Protein AF-A0A952R159-F1 (afdb_monomer_lite)

pLDDT: mean 72.78, std 19.25, range [29.34, 95.38]

Foldseek 3Di:
DPPDDPLAFDWDWDDDPPPDDPPDPDTDTDTDPVSVVSPPPPDDDDDDDDDDDDDDPPDPDPDPVVVVVVCVVVVVVDPDPVNVVVVVVVCCVVCVVVVVVVVVVVVVVVVVLLVVLVVVLVVCLVVLLVVVVVVVVVPDDLVNSLVVVLVVLCCSLVVVLVVVLVVQLVVVVVVCVVVVHDCNVVSCVVSVVVVVVSVVSSVVVSVVSSVSSDDDD

Sequence (217 aa):
MLLGASGGARATRVSIPTSLPNVIASNWYAVADEDLAALSLAGREYAPAKYWLYDWPEARGRGLFEREVFNVLTVAGEVDVAGRIIAGRYVRETFGLSMFAGVFVSVLFFIGAGSLIYFKLFTELEGDRRLFERLRRIGITPAETSRTVTAQMALIFLLPFALGGLHALVALQALGSMMMTNVVQYSLIVIGLFALVQFAFFLLTRWTYLRALTPAR

Radius of gyration: 33.33 Å; chains: 1; bounding box: 80×34×81 Å

Structure (mmCIF, N/CA/C/O backbone):
data_AF-A0A952R159-F1
#
_entry.id   AF-A0A952R159-F1
#
loop_
_atom_site.group_PDB
_atom_site.id
_atom_site.type_symbol
_atom_site.label_atom_id
_atom_site.label_alt_id
_atom_site.label_comp_id
_atom_site.label_asym_id
_atom_site.label_entity_id
_atom_site.label_seq_id
_atom_site.pdbx_PDB_ins_code
_atom_site.Cartn_x
_atom_site.Cartn_y
_atom_site.Cartn_z
_atom_site.occupancy
_atom_site.B_iso_or_equiv
_atom_site.auth_seq_id
_atom_site.auth_comp_id
_atom_site.auth_asym_id
_atom_site.auth_atom_id
_atom_site.pdbx_PDB_model_num
ATOM 1 N N . MET A 1 1 ? 48.581 -14.484 -31.948 1.00 29.34 1 MET A N 1
ATOM 2 C CA . MET A 1 1 ? 48.971 -15.423 -33.013 1.00 29.34 1 MET A CA 1
ATOM 3 C C . MET A 1 1 ? 48.025 -16.612 -32.913 1.00 29.34 1 MET A C 1
ATOM 5 O O . MET A 1 1 ? 48.235 -17.466 -32.066 1.00 29.34 1 MET A O 1
ATOM 9 N N . LEU A 1 2 ? 46.911 -16.595 -33.650 1.00 29.92 2 LEU A N 1
ATOM 10 C CA . LEU A 1 2 ? 46.005 -17.745 -33.738 1.00 29.92 2 LEU A CA 1
ATOM 11 C C . LEU A 1 2 ? 46.501 -18.610 -34.900 1.00 29.92 2 LEU A C 1
ATOM 13 O O . LEU A 1 2 ? 46.108 -18.420 -36.044 1.00 29.92 2 LEU A O 1
ATOM 17 N N . LEU A 1 3 ? 47.464 -19.484 -34.611 1.00 32.91 3 LEU A N 1
ATOM 18 C CA . LEU A 1 3 ? 47.933 -20.500 -35.549 1.00 32.91 3 LEU A CA 1
ATOM 19 C C . LEU A 1 3 ? 47.041 -21.729 -35.384 1.00 32.91 3 LEU A C 1
ATOM 21 O O . LEU A 1 3 ? 47.113 -22.400 -34.359 1.00 32.91 3 LEU A O 1
ATOM 25 N N . GLY A 1 4 ? 46.189 -22.004 -36.371 1.00 35.12 4 GLY A N 1
ATOM 26 C CA . GLY A 1 4 ? 45.323 -23.180 -36.309 1.00 35.12 4 GLY A CA 1
ATOM 27 C C . GLY A 1 4 ? 44.239 -23.279 -37.376 1.00 35.12 4 GLY A C 1
ATOM 28 O O . GLY A 1 4 ? 43.127 -23.661 -37.048 1.00 35.12 4 GLY A O 1
ATOM 29 N N . ALA A 1 5 ? 44.526 -22.927 -38.630 1.00 35.56 5 ALA A N 1
ATOM 30 C CA . ALA A 1 5 ? 43.780 -23.393 -39.802 1.00 35.56 5 ALA A CA 1
ATOM 31 C C . ALA A 1 5 ? 44.617 -23.093 -41.051 1.00 35.56 5 ALA A C 1
ATOM 33 O O . ALA A 1 5 ? 45.267 -22.050 -41.119 1.00 35.56 5 ALA A O 1
ATOM 34 N N . SER A 1 6 ? 44.618 -23.995 -42.030 1.00 35.72 6 SER A N 1
ATOM 35 C CA . SER A 1 6 ? 45.322 -23.893 -43.317 1.00 35.72 6 SER A CA 1
ATOM 36 C C . SER A 1 6 ? 44.696 -22.837 -44.249 1.00 35.72 6 SER A C 1
ATOM 38 O O . SER A 1 6 ? 44.240 -23.154 -45.343 1.00 35.72 6 SER A O 1
ATOM 40 N N . GLY A 1 7 ? 44.632 -21.594 -43.761 1.00 43.22 7 GLY A N 1
ATOM 41 C CA . GLY A 1 7 ? 43.992 -20.421 -44.367 1.00 43.22 7 GLY A CA 1
ATOM 42 C C . GLY A 1 7 ? 43.709 -19.310 -43.341 1.00 43.22 7 GLY A C 1
ATOM 43 O O . GLY A 1 7 ? 42.648 -18.702 -43.374 1.00 43.22 7 GLY A O 1
ATOM 44 N N . GLY A 1 8 ? 44.585 -19.120 -42.347 1.00 43.62 8 GLY A N 1
ATOM 45 C CA . GLY A 1 8 ? 44.340 -18.204 -41.227 1.00 43.62 8 GLY A CA 1
ATOM 46 C C . GLY A 1 8 ? 44.508 -16.725 -41.593 1.00 43.62 8 GLY A C 1
ATOM 47 O O . GLY A 1 8 ? 45.557 -16.338 -42.104 1.00 43.62 8 GLY A O 1
ATOM 48 N N . ALA A 1 9 ? 43.506 -15.910 -41.259 1.00 52.31 9 ALA A N 1
ATOM 49 C CA . ALA A 1 9 ? 43.549 -14.451 -41.359 1.00 52.31 9 ALA A CA 1
ATOM 50 C C . ALA A 1 9 ? 44.676 -13.861 -40.490 1.00 52.31 9 ALA A C 1
ATOM 52 O O . ALA A 1 9 ? 44.859 -14.265 -39.332 1.00 52.31 9 ALA A O 1
ATOM 53 N N . ARG A 1 10 ? 45.436 -12.891 -41.018 1.00 50.41 10 ARG A N 1
ATOM 54 C CA . ARG A 1 10 ? 46.454 -12.192 -40.227 1.00 50.41 10 ARG A CA 1
ATOM 55 C C . ARG A 1 10 ? 45.766 -11.173 -39.325 1.00 50.41 10 ARG A C 1
ATOM 57 O O . ARG A 1 10 ? 45.074 -10.273 -39.782 1.00 50.41 10 ARG A O 1
ATOM 64 N N . ALA A 1 11 ? 45.985 -11.313 -38.021 1.00 56.47 11 ALA A N 1
ATOM 65 C CA . ALA A 1 11 ? 45.403 -10.438 -37.013 1.00 56.47 11 ALA A CA 1
ATOM 66 C C . ALA A 1 11 ? 46.503 -9.786 -36.165 1.00 56.47 11 ALA A C 1
ATOM 68 O O . ALA A 1 11 ? 47.299 -10.486 -35.525 1.00 56.47 11 ALA A O 1
ATOM 69 N N . THR A 1 12 ? 46.528 -8.454 -36.127 1.00 59.88 12 THR A N 1
ATOM 70 C CA . THR A 1 12 ? 47.518 -7.672 -35.365 1.00 59.88 12 THR A CA 1
ATOM 71 C C . THR A 1 12 ? 46.863 -7.078 -34.124 1.00 59.88 12 THR A C 1
ATOM 73 O O . THR A 1 12 ? 45.757 -6.550 -34.200 1.00 59.88 12 THR A O 1
ATOM 76 N N . ARG A 1 13 ? 47.523 -7.170 -32.960 1.00 52.78 13 ARG A N 1
ATOM 77 C CA . ARG A 1 13 ? 47.000 -6.580 -31.717 1.00 52.78 13 ARG A CA 1
ATOM 78 C C . ARG A 1 13 ? 47.074 -5.055 -31.798 1.00 52.78 13 ARG A C 1
ATOM 80 O O . ARG A 1 13 ? 48.135 -4.522 -32.111 1.00 52.78 13 ARG A O 1
ATOM 87 N N . VAL A 1 14 ? 45.985 -4.375 -31.446 1.00 61.78 14 VAL A N 1
ATOM 88 C CA . VAL A 1 14 ? 45.907 -2.905 -31.426 1.00 61.78 14 VAL A CA 1
ATOM 89 C C . VAL A 1 14 ? 45.574 -2.413 -30.014 1.00 61.78 14 VAL A C 1
ATOM 91 O O . VAL A 1 14 ? 44.918 -3.113 -29.241 1.00 61.78 14 VAL A O 1
ATOM 94 N N . SER A 1 15 ? 46.072 -1.230 -29.646 1.00 57.56 15 SER A N 1
ATOM 95 C CA . SER A 1 15 ? 45.719 -0.550 -28.395 1.00 57.56 15 SER A CA 1
ATOM 96 C C . SER A 1 15 ? 44.259 -0.091 -28.402 1.00 57.56 15 SER A C 1
ATOM 98 O O . SER A 1 15 ? 43.744 0.316 -29.440 1.00 57.56 15 SER A O 1
ATOM 100 N N . ILE A 1 16 ? 43.610 -0.117 -27.236 1.00 54.88 16 ILE A N 1
ATOM 101 C CA . ILE A 1 16 ? 42.200 0.265 -27.074 1.00 54.88 16 ILE A CA 1
ATOM 102 C C . ILE A 1 16 ? 42.009 1.734 -27.505 1.00 54.88 16 ILE A C 1
ATOM 104 O O . ILE A 1 16 ? 42.704 2.602 -26.970 1.00 54.88 16 ILE A O 1
ATOM 108 N N . PRO A 1 17 ? 41.087 2.037 -28.439 1.00 52.72 17 PRO A N 1
ATOM 109 C CA . PRO A 1 17 ? 40.733 3.411 -28.782 1.00 52.72 17 PRO A CA 1
ATOM 110 C C . PRO A 1 17 ? 40.239 4.188 -27.554 1.00 52.72 17 PRO A C 1
ATOM 112 O O . PRO A 1 17 ? 39.358 3.727 -26.828 1.00 52.72 17 PRO A O 1
ATOM 115 N N . THR A 1 18 ? 40.765 5.394 -27.340 1.00 49.06 18 THR A N 1
ATOM 116 C CA . THR A 1 18 ? 40.444 6.275 -26.198 1.00 49.06 18 THR A CA 1
ATOM 117 C C . THR A 1 18 ? 38.998 6.786 -26.172 1.00 49.06 18 THR A C 1
ATOM 119 O O . THR A 1 18 ? 38.580 7.366 -25.175 1.00 49.06 18 THR A O 1
ATOM 122 N N . SER A 1 19 ? 38.227 6.576 -27.242 1.00 51.16 19 SER A N 1
ATOM 123 C CA . SER A 1 19 ? 36.824 6.991 -27.377 1.00 51.16 19 SER A CA 1
ATOM 124 C C . SER A 1 19 ? 35.804 5.933 -26.939 1.00 51.16 19 SER A C 1
ATOM 126 O O . SER A 1 19 ? 34.601 6.185 -27.021 1.00 51.16 19 SER A O 1
ATOM 128 N N . LEU A 1 20 ? 36.240 4.748 -26.498 1.00 46.75 20 LEU A N 1
ATOM 129 C CA . LEU A 1 20 ? 35.319 3.664 -26.157 1.00 46.75 20 LEU A CA 1
ATOM 130 C C . LEU A 1 20 ? 34.811 3.741 -24.707 1.00 46.75 20 LEU A C 1
ATOM 132 O O . LEU A 1 20 ? 35.564 4.102 -23.800 1.00 46.75 20 LEU A O 1
ATOM 136 N N . PRO A 1 21 ? 33.551 3.337 -24.449 1.00 41.53 21 PRO A N 1
ATOM 137 C CA . PRO A 1 21 ? 33.046 3.169 -23.092 1.00 41.53 21 PRO A CA 1
ATOM 138 C C . PRO A 1 21 ? 33.912 2.174 -22.304 1.00 41.53 21 PRO A C 1
ATOM 140 O O . PRO A 1 21 ? 34.185 1.074 -22.785 1.00 41.53 21 PRO A O 1
ATOM 143 N N . ASN A 1 22 ? 34.259 2.517 -21.058 1.00 46.88 22 ASN A N 1
ATOM 144 C CA . ASN A 1 22 ? 35.113 1.746 -20.128 1.00 46.88 22 ASN A CA 1
ATOM 145 C C . ASN A 1 22 ? 34.642 0.307 -19.797 1.00 46.88 22 ASN A C 1
ATOM 147 O O . ASN A 1 22 ? 35.226 -0.362 -18.949 1.00 46.88 22 ASN A O 1
ATOM 151 N N . VAL A 1 23 ? 33.578 -0.181 -20.431 1.00 46.69 23 VAL A N 1
ATOM 152 C CA . VAL A 1 23 ? 32.933 -1.469 -20.140 1.00 46.69 23 VAL A CA 1
ATOM 153 C C . VAL A 1 23 ? 33.452 -2.595 -21.052 1.00 46.69 23 VAL A C 1
ATOM 155 O O . VAL A 1 23 ? 33.195 -3.768 -20.793 1.00 46.69 23 VAL A O 1
ATOM 158 N N . ILE A 1 24 ? 34.216 -2.280 -22.108 1.00 50.31 24 ILE A N 1
ATOM 159 C CA . ILE A 1 24 ? 34.734 -3.275 -23.065 1.00 50.31 24 ILE A CA 1
ATOM 160 C C . ILE A 1 24 ? 36.234 -3.517 -22.820 1.00 50.31 24 ILE A C 1
ATOM 162 O O . ILE A 1 24 ? 37.097 -2.951 -23.485 1.00 50.31 24 ILE A O 1
ATOM 166 N N . ALA A 1 25 ? 36.550 -4.388 -21.858 1.00 47.31 25 ALA A N 1
ATOM 167 C CA . ALA A 1 25 ? 37.921 -4.750 -21.478 1.00 47.31 25 ALA A CA 1
ATOM 168 C C . ALA A 1 25 ? 38.339 -6.116 -22.060 1.00 47.31 25 ALA A C 1
ATOM 170 O O . ALA A 1 25 ? 38.502 -7.093 -21.332 1.00 47.31 25 ALA A O 1
ATOM 171 N N . SER A 1 26 ? 38.488 -6.211 -23.385 1.00 53.28 26 SER A N 1
ATOM 172 C CA . SER A 1 26 ? 38.971 -7.436 -24.052 1.00 53.28 26 SER A CA 1
ATOM 173 C C . SER A 1 26 ? 40.134 -7.152 -25.009 1.00 53.28 26 SER A C 1
ATOM 175 O O . SER A 1 26 ? 40.418 -5.996 -25.311 1.00 53.28 26 SER A O 1
ATOM 177 N N . ASN A 1 27 ? 40.852 -8.195 -25.440 1.00 50.69 27 ASN A N 1
ATOM 178 C CA . ASN A 1 27 ? 41.985 -8.063 -26.361 1.00 50.69 27 ASN A CA 1
ATOM 179 C C . ASN A 1 27 ? 41.496 -7.704 -27.774 1.00 50.69 27 ASN A C 1
ATOM 181 O O . ASN A 1 27 ? 40.723 -8.460 -28.358 1.00 50.69 27 ASN A O 1
ATOM 185 N N . TRP A 1 28 ? 41.990 -6.596 -28.333 1.00 55.06 28 TRP A N 1
ATOM 186 C CA . TRP A 1 28 ? 41.605 -6.109 -29.661 1.00 55.06 28 TRP A CA 1
ATOM 187 C C . TRP A 1 28 ? 42.576 -6.579 -30.738 1.00 55.06 28 TRP A C 1
ATOM 189 O O . TRP A 1 28 ? 43.799 -6.506 -30.568 1.00 55.06 28 TRP A O 1
ATOM 199 N N . TYR A 1 29 ? 42.020 -7.024 -31.862 1.00 60.81 29 TYR A N 1
ATOM 200 C CA . TYR A 1 29 ? 42.773 -7.445 -33.034 1.00 60.81 29 TYR A CA 1
ATOM 201 C C . TYR A 1 29 ? 42.182 -6.794 -34.284 1.00 60.81 29 TYR A C 1
ATOM 203 O O . TYR A 1 29 ? 40.974 -6.861 -34.490 1.00 60.81 29 TYR A O 1
ATOM 211 N N . ALA A 1 30 ? 43.030 -6.176 -35.104 1.00 61.44 30 ALA A N 1
ATOM 212 C CA . ALA A 1 30 ? 42.659 -5.689 -36.428 1.00 61.44 30 ALA A CA 1
ATOM 213 C C . ALA A 1 30 ? 42.973 -6.765 -37.473 1.00 61.44 30 ALA A C 1
ATOM 215 O O . ALA A 1 30 ? 44.044 -7.380 -37.421 1.00 61.44 30 ALA A O 1
ATOM 216 N N . VAL A 1 31 ? 42.035 -6.980 -38.393 1.00 63.97 31 VAL A N 1
ATOM 217 C CA . VAL A 1 31 ? 42.125 -7.926 -39.512 1.00 63.97 31 VAL A CA 1
ATOM 218 C C . VAL A 1 31 ? 41.876 -7.138 -40.795 1.00 63.97 31 VAL A C 1
ATOM 220 O O . VAL A 1 31 ? 41.013 -6.264 -40.800 1.00 63.97 31 VAL A O 1
ATOM 223 N N . ALA A 1 32 ? 42.650 -7.404 -41.846 1.00 66.50 32 ALA A N 1
ATOM 224 C CA . ALA A 1 32 ? 42.489 -6.734 -43.134 1.00 66.50 32 ALA A CA 1
ATOM 225 C C . ALA A 1 32 ? 41.200 -7.182 -43.846 1.00 66.50 32 ALA A C 1
ATOM 227 O O . ALA A 1 32 ? 40.779 -8.331 -43.703 1.00 66.50 32 ALA A O 1
ATOM 228 N N . ASP A 1 33 ? 40.602 -6.299 -44.649 1.00 62.31 33 ASP A N 1
ATOM 229 C CA . ASP A 1 33 ? 39.331 -6.567 -45.342 1.00 62.31 33 ASP A CA 1
ATOM 230 C C . ASP A 1 33 ? 39.417 -7.769 -46.296 1.00 62.31 33 ASP A C 1
ATOM 232 O O . ASP A 1 33 ? 38.479 -8.559 -46.398 1.00 62.31 33 ASP A O 1
ATOM 236 N N . GLU A 1 34 ? 40.565 -7.950 -46.953 1.00 61.78 34 GLU A N 1
ATOM 237 C CA . GLU A 1 34 ? 40.855 -9.098 -47.824 1.00 61.78 34 GLU A CA 1
ATOM 238 C C . GLU A 1 34 ? 40.864 -10.432 -47.058 1.00 61.78 34 GLU A C 1
ATOM 240 O O . GLU A 1 34 ? 40.294 -11.424 -47.514 1.00 61.78 34 GLU A O 1
ATOM 245 N N . ASP A 1 35 ? 41.435 -10.431 -45.853 1.00 63.75 35 ASP A N 1
ATOM 246 C CA . ASP A 1 35 ? 41.513 -11.599 -44.977 1.00 63.75 35 ASP A CA 1
ATOM 247 C C . ASP A 1 35 ? 40.150 -11.915 -44.348 1.00 63.75 35 ASP A C 1
ATOM 249 O O . ASP A 1 35 ? 39.811 -13.080 -44.138 1.00 63.75 35 ASP A O 1
ATOM 253 N N . LEU A 1 36 ? 39.349 -10.882 -44.064 1.00 62.47 36 LEU A N 1
ATOM 254 C CA . LEU A 1 36 ? 37.977 -11.029 -43.586 1.00 62.47 36 LEU A CA 1
ATOM 255 C C . LEU A 1 36 ? 37.073 -11.616 -44.679 1.00 62.47 36 LEU A C 1
ATOM 257 O O . LEU A 1 36 ? 36.293 -12.524 -44.402 1.00 62.47 36 LEU A O 1
ATOM 261 N N . ALA A 1 37 ? 37.207 -11.140 -45.921 1.00 62.25 37 ALA A N 1
ATOM 262 C CA . ALA A 1 37 ? 36.448 -11.632 -47.070 1.00 62.25 37 ALA A CA 1
ATOM 263 C C . ALA A 1 37 ? 36.804 -13.082 -47.446 1.00 62.25 37 ALA A C 1
ATOM 265 O O . ALA A 1 37 ? 35.961 -13.812 -47.969 1.00 62.25 37 ALA A O 1
ATOM 266 N N . ALA A 1 38 ? 38.034 -13.515 -47.155 1.00 61.41 38 ALA A N 1
ATOM 267 C CA . ALA A 1 38 ? 38.494 -14.884 -47.377 1.00 61.41 38 ALA A CA 1
ATOM 268 C C . ALA A 1 38 ? 37.959 -15.897 -46.344 1.00 61.41 38 ALA A C 1
ATOM 270 O O . ALA A 1 38 ? 38.049 -17.109 -46.564 1.00 61.41 38 ALA A O 1
ATOM 271 N N . LEU A 1 39 ? 37.385 -15.443 -45.222 1.00 60.78 39 LEU A N 1
ATOM 272 C CA . LEU A 1 39 ? 36.745 -16.330 -44.253 1.00 60.78 39 LEU A CA 1
ATOM 273 C C . LEU A 1 39 ? 35.424 -16.847 -44.836 1.00 60.78 39 LEU A C 1
ATOM 275 O O . LEU A 1 39 ? 34.433 -16.126 -44.920 1.00 60.78 39 LEU A O 1
ATOM 279 N N . SER A 1 40 ? 35.385 -18.123 -45.228 1.00 55.22 40 SER A N 1
ATOM 280 C CA . SER A 1 40 ? 34.152 -18.753 -45.707 1.00 55.22 40 SER A CA 1
ATOM 281 C C . SER A 1 40 ? 33.145 -18.905 -44.557 1.00 55.22 40 SER A C 1
ATOM 283 O O . SER A 1 40 ? 33.164 -19.900 -43.839 1.00 55.22 40 SER A O 1
ATOM 285 N N . LEU A 1 41 ? 32.245 -17.935 -44.386 1.00 57.59 41 LEU A N 1
ATOM 286 C CA . LEU A 1 41 ? 31.214 -17.940 -43.334 1.00 57.59 41 LEU A CA 1
ATOM 287 C C . LEU A 1 41 ? 30.130 -19.020 -43.534 1.00 57.59 41 LEU A C 1
ATOM 289 O O . LEU A 1 41 ? 29.289 -19.231 -42.663 1.00 57.59 41 LEU A O 1
ATOM 293 N N . ALA A 1 42 ? 30.130 -19.710 -44.676 1.00 49.34 42 ALA A N 1
ATOM 294 C CA . ALA A 1 42 ? 29.152 -20.740 -44.992 1.00 49.34 42 ALA A CA 1
ATOM 295 C C . ALA A 1 42 ? 29.501 -22.085 -44.325 1.00 49.34 42 ALA A C 1
ATOM 297 O O . ALA A 1 42 ? 30.527 -22.697 -44.621 1.00 49.34 42 ALA A O 1
ATOM 298 N N . GLY A 1 43 ? 28.598 -22.577 -43.472 1.00 50.59 43 GLY A N 1
ATOM 299 C CA . GLY A 1 43 ? 28.556 -23.985 -43.058 1.00 50.59 43 GLY A CA 1
ATOM 300 C C . GLY A 1 43 ? 29.503 -24.407 -41.930 1.00 50.59 43 GLY A C 1
ATOM 301 O O . GLY A 1 43 ? 29.724 -25.605 -41.764 1.00 50.59 43 GLY A O 1
ATOM 302 N N . ARG A 1 44 ? 30.058 -23.474 -41.145 1.00 51.72 44 ARG A N 1
ATOM 303 C CA . ARG A 1 44 ? 30.817 -23.797 -39.924 1.00 51.72 44 ARG A CA 1
ATOM 304 C C . ARG A 1 44 ? 30.231 -23.076 -38.713 1.00 51.72 44 ARG A C 1
ATOM 306 O O . ARG A 1 44 ? 30.030 -21.868 -38.759 1.00 51.72 44 ARG A O 1
ATOM 313 N N . GLU A 1 45 ? 29.985 -23.812 -37.630 1.00 45.59 45 GLU A N 1
ATOM 314 C CA . GLU A 1 45 ? 29.735 -23.218 -36.314 1.00 45.59 45 GLU A CA 1
ATOM 315 C C . GLU A 1 45 ? 31.039 -22.604 -35.804 1.00 45.59 45 GLU A C 1
ATOM 317 O O . GLU A 1 45 ? 32.033 -23.298 -35.575 1.00 45.59 45 GLU A O 1
ATOM 322 N N . TYR A 1 46 ? 31.048 -21.285 -35.651 1.00 52.50 46 TYR A N 1
ATOM 323 C CA . TYR A 1 46 ? 32.151 -20.564 -35.034 1.00 52.50 46 TYR A CA 1
ATOM 324 C C . TYR A 1 46 ? 31.849 -20.348 -33.550 1.00 52.50 46 TYR A C 1
ATOM 326 O O . TYR A 1 46 ? 30.702 -20.123 -33.165 1.00 52.50 46 TYR A O 1
ATOM 334 N N . ALA A 1 47 ? 32.887 -20.382 -32.707 1.00 47.88 47 ALA A N 1
ATOM 335 C CA . ALA A 1 47 ? 32.772 -19.926 -31.323 1.00 47.88 47 ALA A CA 1
ATOM 336 C C . ALA A 1 47 ? 32.223 -18.483 -31.298 1.00 47.88 47 ALA A C 1
ATOM 338 O O . ALA A 1 47 ? 32.596 -17.699 -32.175 1.00 47.88 47 ALA A O 1
ATOM 339 N N . PRO A 1 48 ? 31.365 -18.115 -30.325 1.00 44.72 48 PRO A N 1
ATOM 340 C CA . PRO A 1 48 ? 30.689 -16.821 -30.313 1.00 44.72 48 PRO A CA 1
ATOM 341 C C . PRO A 1 48 ? 31.714 -15.684 -30.354 1.00 44.72 48 PRO A C 1
ATOM 343 O O . PRO A 1 48 ? 32.446 -15.441 -29.392 1.00 44.72 48 PRO A O 1
ATOM 346 N N . ALA A 1 49 ? 31.781 -14.999 -31.493 1.00 46.97 49 ALA A N 1
ATOM 347 C CA . ALA A 1 49 ? 32.682 -13.885 -31.729 1.00 46.97 49 ALA A CA 1
ATOM 348 C C . ALA A 1 49 ? 31.871 -12.590 -31.775 1.00 46.97 49 ALA A C 1
ATOM 350 O O . ALA A 1 49 ? 30.900 -12.458 -32.519 1.00 46.97 49 ALA A O 1
ATOM 351 N N . LYS A 1 50 ? 32.265 -11.622 -30.945 1.00 45.31 50 LYS A N 1
ATOM 352 C CA . LYS A 1 50 ? 31.639 -10.302 -30.894 1.00 45.31 50 LYS A CA 1
ATOM 353 C C . LYS A 1 50 ? 32.395 -9.379 -31.847 1.00 45.31 50 LYS A C 1
ATOM 355 O O . LYS A 1 50 ? 33.468 -8.888 -31.503 1.00 45.31 50 LYS A O 1
ATOM 360 N N . TYR A 1 51 ? 31.863 -9.188 -33.050 1.00 46.41 51 TYR A N 1
ATOM 361 C CA . TYR A 1 51 ? 32.448 -8.290 -34.043 1.00 46.41 51 TYR A CA 1
ATOM 362 C C . TYR A 1 51 ? 31.999 -6.853 -33.772 1.00 46.41 51 TYR A C 1
ATOM 364 O O . TYR A 1 51 ? 30.806 -6.577 -33.671 1.00 46.41 51 TYR A O 1
ATOM 372 N N . TRP A 1 52 ? 32.962 -5.942 -33.650 1.00 44.88 52 TRP A N 1
ATOM 373 C CA . TRP A 1 52 ? 32.716 -4.504 -33.597 1.00 44.88 52 TRP A CA 1
ATOM 374 C C . TRP A 1 52 ? 33.264 -3.904 -34.888 1.00 44.88 52 TRP A C 1
ATOM 376 O O . TRP A 1 52 ? 34.476 -3.891 -35.091 1.00 44.88 52 TRP A O 1
ATOM 386 N N . LEU A 1 53 ? 32.374 -3.453 -35.769 1.00 42.50 53 LEU A N 1
ATOM 387 C CA . LEU A 1 53 ? 32.745 -2.688 -36.955 1.00 42.50 53 LEU A CA 1
ATOM 388 C C . LEU A 1 53 ? 32.842 -1.218 -36.541 1.00 42.50 53 LEU A C 1
ATOM 390 O O . LEU A 1 53 ? 31.886 -0.670 -35.997 1.00 42.50 53 LEU A O 1
ATOM 394 N N . TYR A 1 54 ? 34.006 -0.601 -36.735 1.00 43.56 54 TYR A N 1
ATOM 395 C CA . TYR A 1 54 ? 34.211 0.822 -36.474 1.00 43.56 54 TYR A CA 1
ATOM 396 C C . TYR A 1 54 ? 34.508 1.541 -37.788 1.00 43.56 54 TYR A C 1
ATOM 398 O O . TYR A 1 54 ? 35.348 1.094 -38.566 1.00 43.56 54 TYR A O 1
ATOM 406 N N . ASP A 1 55 ? 33.810 2.650 -38.016 1.00 41.66 55 ASP A N 1
ATOM 407 C CA . ASP A 1 55 ? 33.900 3.459 -39.229 1.00 41.66 55 ASP A CA 1
ATOM 408 C C . ASP A 1 55 ? 35.199 4.290 -39.195 1.00 41.66 55 ASP A C 1
ATOM 410 O O . ASP A 1 55 ? 35.366 5.188 -38.363 1.00 41.66 55 ASP A O 1
ATOM 414 N N . TRP A 1 56 ? 36.150 3.979 -40.081 1.00 49.81 56 TRP A N 1
ATOM 415 C CA . TRP A 1 56 ? 37.288 4.862 -40.358 1.00 49.81 56 TRP A CA 1
ATOM 416 C C . TRP A 1 56 ? 36.771 6.109 -41.100 1.00 49.81 56 TRP A C 1
ATOM 418 O O . TRP A 1 56 ? 35.827 5.979 -41.881 1.00 49.81 56 TRP A O 1
ATOM 428 N N . PRO A 1 57 ? 37.348 7.314 -40.903 1.00 46.88 57 PRO A N 1
ATOM 429 C CA . PRO A 1 57 ? 36.765 8.588 -41.353 1.00 46.88 57 PRO A CA 1
ATOM 430 C C . PRO A 1 57 ? 36.369 8.705 -42.840 1.00 46.88 57 PRO A C 1
ATOM 432 O O . PRO A 1 57 ? 35.658 9.640 -43.203 1.00 46.88 57 PRO A O 1
ATOM 435 N N . GLU A 1 58 ? 36.794 7.777 -43.698 1.00 49.28 58 GLU A N 1
ATOM 436 C CA . GLU A 1 58 ? 36.580 7.791 -45.150 1.00 49.28 58 GLU A CA 1
ATOM 437 C C . GLU A 1 58 ? 35.452 6.865 -45.648 1.00 49.28 58 GLU A C 1
ATOM 439 O O . GLU A 1 58 ? 35.113 6.895 -46.833 1.00 49.28 58 GLU A O 1
ATOM 444 N N . ALA A 1 59 ? 34.816 6.075 -44.781 1.00 51.97 59 ALA A N 1
ATOM 445 C CA . ALA A 1 59 ? 33.772 5.141 -45.194 1.00 51.97 59 ALA A CA 1
ATOM 446 C C . ALA A 1 59 ? 32.415 5.847 -45.427 1.00 51.97 59 ALA A C 1
ATOM 448 O O . ALA A 1 59 ? 31.713 6.310 -44.524 1.00 51.97 59 ALA A O 1
ATOM 449 N N . ARG A 1 60 ? 32.030 5.969 -46.703 1.00 51.25 60 ARG A N 1
ATOM 450 C CA . ARG A 1 60 ? 30.727 6.499 -47.133 1.00 51.25 60 ARG A CA 1
ATOM 451 C C . ARG A 1 60 ? 29.680 5.383 -47.143 1.00 51.25 60 ARG A C 1
ATOM 453 O O . ARG A 1 60 ? 29.561 4.679 -48.140 1.00 51.25 60 ARG A O 1
ATOM 460 N N . GLY A 1 61 ? 28.875 5.262 -46.083 1.00 58.97 61 GLY A N 1
ATOM 461 C CA . GLY A 1 61 ? 27.716 4.351 -46.117 1.00 58.97 61 GLY A CA 1
ATOM 462 C C . GLY A 1 61 ? 27.000 4.055 -44.795 1.00 58.97 61 GLY A C 1
ATOM 463 O O . GLY A 1 61 ? 26.569 2.928 -44.596 1.00 58.97 61 GLY A O 1
ATOM 464 N N . ARG A 1 62 ? 26.862 5.031 -43.887 1.00 51.38 62 ARG A N 1
ATOM 465 C CA . ARG A 1 62 ? 26.501 4.787 -42.471 1.00 51.38 62 ARG A CA 1
ATOM 466 C C . ARG A 1 62 ? 25.107 4.221 -42.177 1.00 51.38 62 ARG A C 1
ATOM 468 O O . ARG A 1 62 ? 24.968 3.388 -41.300 1.00 51.38 62 ARG A O 1
ATOM 475 N N . GLY A 1 63 ? 24.047 4.684 -42.832 1.00 49.25 63 GLY A N 1
ATOM 476 C CA . GLY A 1 63 ? 22.694 4.452 -42.289 1.00 49.25 63 GLY A CA 1
ATOM 477 C C . GLY A 1 63 ? 22.021 3.144 -42.708 1.00 49.25 63 GLY A C 1
ATOM 478 O O . GLY A 1 63 ? 21.130 2.657 -42.016 1.00 49.25 63 GLY A O 1
ATOM 479 N N . LEU A 1 64 ? 22.387 2.607 -43.873 1.00 51.38 64 LEU A N 1
ATOM 480 C CA . LEU A 1 64 ? 21.625 1.530 -44.510 1.00 51.38 64 LEU A CA 1
ATOM 481 C C . LEU A 1 64 ? 22.124 0.150 -44.081 1.00 51.38 64 LEU A C 1
ATOM 483 O O . LEU A 1 64 ? 21.307 -0.701 -43.755 1.00 51.38 64 LEU A O 1
ATOM 487 N N . PHE A 1 65 ? 23.442 -0.047 -43.998 1.00 51.34 65 PHE A N 1
ATOM 488 C CA . PHE A 1 65 ? 24.021 -1.347 -43.657 1.00 51.34 65 PHE A CA 1
ATOM 489 C C . PHE A 1 65 ? 23.827 -1.717 -42.183 1.00 51.34 65 PHE A C 1
ATOM 491 O O . PHE A 1 65 ? 23.420 -2.837 -41.895 1.00 51.34 65 PHE A O 1
ATOM 498 N N . GLU A 1 66 ? 24.022 -0.777 -41.248 1.00 48.09 66 GLU A N 1
ATOM 499 C CA . GLU A 1 66 ? 23.744 -1.024 -39.824 1.00 48.09 66 GLU A CA 1
ATOM 500 C C . GLU A 1 66 ? 22.282 -1.405 -39.591 1.00 48.09 66 GLU A C 1
ATOM 502 O O . GLU A 1 66 ? 21.995 -2.305 -38.807 1.00 48.09 66 GLU A O 1
ATOM 507 N N . ARG A 1 67 ? 21.351 -0.763 -40.305 1.00 50.81 67 ARG A N 1
ATOM 508 C CA . ARG A 1 67 ? 19.921 -1.061 -40.196 1.00 50.81 67 ARG A CA 1
ATOM 509 C C . ARG A 1 67 ? 19.570 -2.421 -40.800 1.00 50.81 67 ARG A C 1
ATOM 511 O O . ARG A 1 67 ? 18.739 -3.128 -40.236 1.00 50.81 67 ARG A O 1
ATOM 518 N N . GLU A 1 68 ? 20.220 -2.799 -41.898 1.00 53.75 68 GLU A N 1
ATOM 519 C CA . GLU A 1 68 ? 20.053 -4.107 -42.539 1.00 53.75 68 GLU A CA 1
ATOM 520 C C . GLU A 1 68 ? 20.609 -5.232 -41.654 1.00 53.75 68 GLU A C 1
ATOM 522 O O . GLU A 1 68 ? 19.915 -6.208 -41.387 1.00 53.75 68 GLU A O 1
ATOM 527 N N . VAL A 1 69 ? 21.823 -5.067 -41.118 1.00 54.56 69 VAL A N 1
ATOM 528 C CA . VAL A 1 69 ? 22.471 -6.038 -40.221 1.00 54.56 69 VAL A CA 1
ATOM 529 C C . VAL A 1 69 ? 21.716 -6.157 -38.904 1.00 54.56 69 VAL A C 1
ATOM 531 O O . VAL A 1 69 ? 21.474 -7.268 -38.438 1.00 54.56 69 VAL A O 1
ATOM 534 N N . PHE A 1 70 ? 21.288 -5.034 -38.322 1.00 54.72 70 PHE A N 1
ATOM 535 C CA . PHE A 1 70 ? 20.453 -5.047 -37.128 1.00 54.72 70 PHE A CA 1
ATOM 536 C C . PHE A 1 70 ? 19.143 -5.791 -37.398 1.00 54.72 70 PHE A C 1
ATOM 538 O O . PHE A 1 70 ? 18.786 -6.680 -36.631 1.00 54.72 70 PHE A O 1
ATOM 545 N N . ASN A 1 71 ? 18.463 -5.528 -38.517 1.00 54.28 71 ASN A N 1
ATOM 546 C CA . ASN A 1 71 ? 17.260 -6.275 -38.882 1.00 54.28 71 ASN A CA 1
ATOM 547 C C . ASN A 1 71 ? 17.539 -7.769 -39.082 1.00 54.28 71 ASN A C 1
ATOM 549 O O . ASN A 1 71 ? 16.797 -8.579 -38.545 1.00 54.28 71 ASN A O 1
ATOM 553 N N . VAL A 1 72 ? 18.614 -8.162 -39.766 1.00 55.44 72 VAL A N 1
ATOM 554 C CA . VAL A 1 72 ? 18.961 -9.581 -39.974 1.00 55.44 72 VAL A CA 1
ATOM 555 C C . VAL A 1 72 ? 19.250 -10.294 -38.647 1.00 55.44 72 VAL A C 1
ATOM 557 O O . VAL A 1 72 ? 18.743 -11.391 -38.417 1.00 55.44 72 VAL A O 1
ATOM 560 N N . LEU A 1 73 ? 19.995 -9.657 -37.741 1.00 52.81 73 LEU A N 1
ATOM 561 C CA . LEU A 1 73 ? 20.323 -10.216 -36.425 1.00 52.81 73 LEU A CA 1
ATOM 562 C C . LEU A 1 73 ? 19.115 -10.260 -35.477 1.00 52.81 73 LEU A C 1
ATOM 564 O O . LEU A 1 73 ? 19.044 -11.139 -34.623 1.00 52.81 73 LEU A O 1
ATOM 568 N N . THR A 1 74 ? 18.152 -9.346 -35.630 1.00 52.38 74 THR A N 1
ATOM 569 C CA . THR A 1 74 ? 16.938 -9.323 -34.793 1.00 52.38 74 THR A CA 1
ATOM 570 C C . THR A 1 74 ? 15.838 -10.240 -35.345 1.00 52.38 74 THR A C 1
ATOM 572 O O . THR A 1 74 ? 15.085 -10.831 -34.574 1.00 52.38 74 THR A O 1
ATOM 575 N N . VAL A 1 75 ? 15.756 -10.406 -36.672 1.00 50.31 75 VAL A N 1
ATOM 576 C CA . VAL A 1 75 ? 14.788 -11.286 -37.359 1.00 50.31 75 VAL A CA 1
ATOM 577 C C . VAL A 1 75 ? 15.125 -12.767 -37.166 1.00 50.31 75 VAL A C 1
ATOM 579 O O . VAL A 1 75 ? 14.216 -13.594 -37.169 1.00 50.31 75 VAL A O 1
ATOM 582 N N . ALA A 1 76 ? 16.391 -13.114 -36.915 1.00 49.06 76 ALA A N 1
ATOM 583 C CA . ALA A 1 76 ? 16.797 -14.494 -36.644 1.00 49.06 76 ALA A CA 1
ATOM 584 C C . ALA A 1 76 ? 16.251 -15.067 -35.318 1.00 49.06 76 ALA A C 1
ATOM 586 O O . ALA A 1 76 ? 16.387 -16.263 -35.084 1.00 49.06 76 ALA A O 1
ATOM 587 N N . GLY A 1 77 ? 15.623 -14.262 -34.448 1.00 46.47 77 GLY A N 1
ATOM 588 C CA . GLY A 1 77 ? 14.907 -14.741 -33.254 1.00 46.47 77 GLY A CA 1
ATOM 589 C C . GLY A 1 77 ? 15.775 -15.375 -32.154 1.00 46.47 77 GLY A C 1
ATOM 590 O O . GLY A 1 77 ? 15.297 -15.579 -31.039 1.00 46.47 77 GLY A O 1
ATOM 591 N N . GLU A 1 78 ? 17.054 -15.634 -32.416 1.00 48.09 78 GLU A N 1
ATOM 592 C CA . GLU A 1 78 ? 18.003 -16.183 -31.453 1.00 48.09 78 GLU A CA 1
ATOM 593 C C . GLU A 1 78 ? 18.707 -15.060 -30.692 1.00 48.09 78 GLU A C 1
ATOM 595 O O . GLU A 1 78 ? 19.845 -14.677 -30.956 1.00 48.09 78 GLU A O 1
ATOM 600 N N . VAL A 1 79 ? 18.011 -14.513 -29.695 1.00 50.84 79 VAL A N 1
ATOM 601 C CA . VAL A 1 79 ? 18.676 -13.715 -28.663 1.00 50.84 79 VAL A CA 1
ATOM 602 C C . VAL A 1 79 ? 19.501 -14.671 -27.800 1.00 50.84 79 VAL A C 1
ATOM 604 O O . VAL A 1 79 ? 18.962 -15.359 -26.931 1.00 50.84 79 VAL A O 1
ATOM 607 N N . ASP A 1 80 ? 20.808 -14.700 -28.061 1.00 54.06 80 ASP A N 1
ATOM 608 C CA . ASP A 1 80 ? 21.813 -15.482 -27.339 1.00 54.06 80 ASP A CA 1
ATOM 609 C C . ASP A 1 80 ? 21.616 -15.403 -25.809 1.00 54.06 80 ASP A C 1
ATOM 611 O O . ASP A 1 80 ? 21.381 -14.337 -25.221 1.00 54.06 80 ASP A O 1
ATOM 615 N N . VAL A 1 81 ? 21.731 -16.554 -25.139 1.00 51.47 81 VAL A N 1
ATOM 616 C CA . VAL A 1 81 ? 21.624 -16.700 -23.680 1.00 51.47 81 VAL A CA 1
ATOM 617 C C . VAL A 1 81 ? 22.605 -15.762 -22.970 1.00 51.47 81 VAL A C 1
ATOM 619 O O . VAL A 1 81 ? 22.255 -15.176 -21.940 1.00 51.47 81 VAL A O 1
ATOM 622 N N . ALA A 1 82 ? 23.795 -15.534 -23.538 1.00 49.53 82 ALA A N 1
ATOM 623 C CA . ALA A 1 82 ? 24.755 -14.576 -22.992 1.00 49.53 82 ALA A CA 1
ATOM 624 C C . ALA A 1 82 ? 24.222 -13.129 -23.020 1.00 49.53 82 ALA A C 1
ATOM 626 O O . ALA A 1 82 ? 24.421 -12.379 -22.060 1.00 49.53 82 ALA A O 1
ATOM 627 N N . GLY A 1 83 ? 23.464 -12.750 -24.054 1.00 51.56 83 GLY A N 1
ATOM 628 C CA . GLY A 1 83 ? 22.783 -11.455 -24.147 1.00 51.56 83 GLY A CA 1
ATOM 629 C C . GLY A 1 83 ? 21.754 -11.246 -23.030 1.00 51.56 83 GLY A C 1
ATOM 630 O O . GLY A 1 83 ? 21.714 -10.178 -22.412 1.00 51.56 83 GLY A O 1
ATOM 631 N N . ARG A 1 84 ? 20.992 -12.292 -22.679 1.00 55.00 84 ARG A N 1
ATOM 632 C CA . ARG A 1 84 ? 20.039 -12.264 -21.550 1.00 55.00 84 ARG A CA 1
ATOM 633 C C . ARG A 1 84 ? 20.743 -12.125 -20.197 1.00 55.00 84 ARG A C 1
ATOM 635 O O . ARG A 1 84 ? 20.255 -11.405 -19.324 1.00 55.00 84 ARG A O 1
ATOM 642 N N . ILE A 1 85 ? 21.890 -12.783 -20.016 1.00 59.06 85 ILE A N 1
ATOM 643 C CA . ILE A 1 85 ? 22.683 -12.705 -18.777 1.00 59.06 85 ILE A CA 1
ATOM 644 C C . ILE A 1 85 ? 23.267 -11.299 -18.592 1.00 59.06 85 ILE A C 1
ATOM 646 O O . ILE A 1 85 ? 23.196 -10.754 -17.487 1.00 59.06 85 ILE A O 1
ATOM 650 N N . ILE A 1 86 ? 23.793 -10.693 -19.660 1.00 61.25 86 ILE A N 1
ATOM 651 C CA . ILE A 1 86 ? 24.371 -9.341 -19.630 1.00 61.25 86 ILE A CA 1
ATOM 652 C C . ILE A 1 86 ? 23.289 -8.295 -19.348 1.00 61.25 86 ILE A C 1
ATOM 654 O O . ILE A 1 86 ? 23.455 -7.487 -18.434 1.00 61.25 86 ILE A O 1
ATOM 658 N N . ALA A 1 87 ? 22.154 -8.349 -20.053 1.00 64.06 87 ALA A N 1
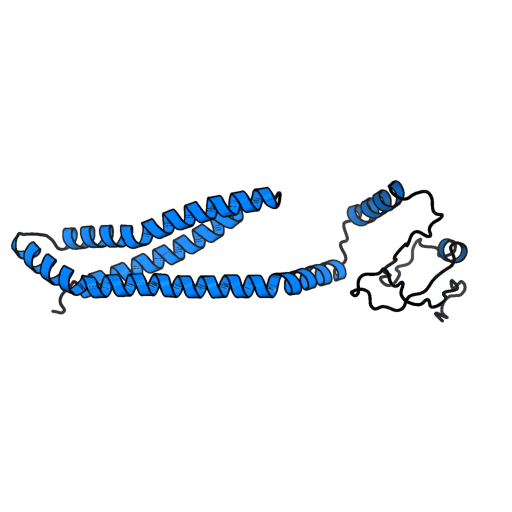ATOM 659 C CA . ALA A 1 87 ? 21.031 -7.445 -19.805 1.00 64.06 87 ALA A CA 1
ATOM 660 C C . ALA A 1 87 ? 20.492 -7.591 -18.371 1.00 64.06 87 ALA A C 1
ATOM 662 O O . ALA A 1 87 ? 20.280 -6.599 -17.674 1.00 64.06 87 ALA A O 1
ATOM 663 N N . GLY A 1 88 ? 20.348 -8.828 -17.881 1.00 67.50 88 GLY A N 1
ATOM 664 C CA . GLY A 1 88 ? 19.917 -9.089 -16.508 1.00 67.50 88 GLY A CA 1
ATOM 665 C C . GLY A 1 88 ? 20.910 -8.596 -15.450 1.00 67.50 88 GLY A C 1
ATOM 666 O O . GLY A 1 88 ? 20.491 -8.134 -14.390 1.00 67.50 88 GLY A O 1
ATOM 667 N N . ARG A 1 89 ? 22.222 -8.674 -15.713 1.00 70.19 89 ARG A N 1
ATOM 668 C CA . ARG A 1 89 ? 23.260 -8.128 -14.826 1.00 70.19 89 ARG A CA 1
ATOM 669 C C . ARG A 1 89 ? 23.208 -6.601 -14.796 1.00 70.19 89 ARG A C 1
ATOM 671 O O . ARG A 1 89 ? 23.175 -6.049 -13.706 1.00 70.19 89 ARG A O 1
ATOM 678 N N . TYR A 1 90 ? 23.103 -5.955 -15.956 1.00 72.81 90 TYR A N 1
ATOM 679 C CA . TYR A 1 90 ? 22.996 -4.499 -16.056 1.00 72.81 90 TYR A CA 1
ATOM 680 C C . TYR A 1 90 ? 21.767 -3.968 -15.305 1.00 72.81 90 TYR A C 1
ATOM 682 O O . TYR A 1 90 ? 21.893 -3.100 -14.451 1.00 72.81 90 TYR A O 1
ATOM 690 N N . VAL A 1 91 ? 20.588 -4.568 -15.516 1.00 76.19 91 VAL A N 1
ATOM 691 C CA . VAL A 1 91 ? 19.363 -4.182 -14.793 1.00 76.19 91 VAL A CA 1
ATOM 692 C C . VAL A 1 91 ? 19.517 -4.370 -13.280 1.00 76.19 91 VAL A C 1
ATOM 694 O O . VAL A 1 91 ? 19.110 -3.498 -12.516 1.00 76.19 91 VAL A O 1
ATOM 697 N N . ARG A 1 92 ? 20.126 -5.471 -12.819 1.00 77.88 92 ARG A N 1
ATOM 698 C CA . ARG A 1 92 ? 20.371 -5.691 -11.382 1.00 77.88 92 ARG A CA 1
ATOM 699 C C . ARG A 1 92 ? 21.361 -4.690 -10.790 1.00 77.88 92 ARG A C 1
ATOM 701 O O . ARG A 1 92 ? 21.132 -4.224 -9.681 1.00 77.88 92 ARG A O 1
ATOM 708 N N . GLU A 1 93 ? 22.433 -4.363 -11.502 1.00 78.12 93 GLU A N 1
ATOM 709 C 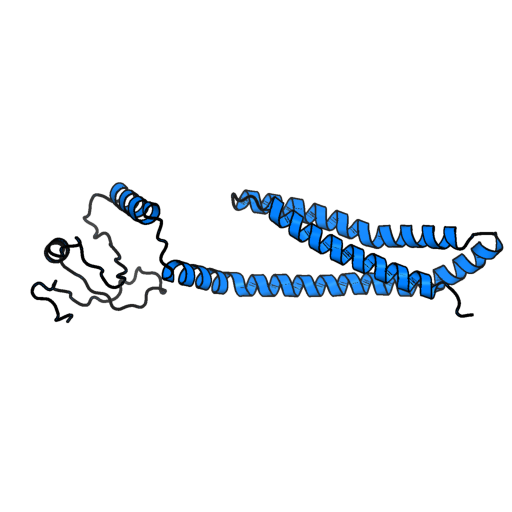CA . GLU A 1 93 ? 23.443 -3.404 -11.041 1.00 78.12 93 GLU A CA 1
ATOM 710 C C . GLU A 1 93 ? 22.885 -1.971 -11.021 1.00 78.12 93 GLU A C 1
ATOM 712 O O . GLU A 1 93 ? 23.127 -1.238 -10.066 1.00 78.12 93 GLU A O 1
ATOM 717 N N . THR A 1 94 ? 22.074 -1.585 -12.012 1.00 77.56 94 THR A N 1
ATOM 718 C CA . THR A 1 94 ? 21.497 -0.234 -12.101 1.00 77.56 94 THR A CA 1
ATOM 719 C C . THR A 1 94 ? 20.276 -0.036 -11.199 1.00 77.56 94 THR A C 1
ATOM 721 O O . THR A 1 94 ? 20.163 0.999 -10.550 1.00 77.56 94 THR A O 1
ATOM 724 N N . PHE A 1 95 ? 19.363 -1.010 -11.118 1.00 83.38 95 PHE A N 1
ATOM 725 C CA . PHE A 1 95 ? 18.099 -0.862 -10.381 1.00 83.38 95 PHE A CA 1
ATOM 726 C C . PHE A 1 95 ? 18.072 -1.577 -9.028 1.00 83.38 95 PHE A C 1
ATOM 728 O O . PHE A 1 95 ? 17.156 -1.342 -8.241 1.00 83.38 95 PHE A O 1
ATOM 735 N N . GLY A 1 96 ? 19.049 -2.436 -8.721 1.00 85.56 96 GLY A N 1
ATOM 736 C CA . GLY A 1 96 ? 19.044 -3.248 -7.500 1.00 85.56 96 GLY A CA 1
ATOM 737 C C . GLY A 1 96 ? 18.987 -2.414 -6.221 1.00 85.56 96 GLY A C 1
ATOM 738 O O . GLY A 1 96 ? 18.160 -2.685 -5.350 1.00 85.56 96 GLY A O 1
ATOM 739 N N . LEU A 1 97 ? 19.802 -1.357 -6.133 1.00 89.12 97 LEU A N 1
ATOM 740 C CA . LEU A 1 97 ? 19.807 -0.461 -4.973 1.00 89.12 97 LEU A CA 1
ATOM 741 C C . LEU A 1 97 ? 18.488 0.312 -4.844 1.00 89.12 97 LEU A C 1
ATOM 743 O O . LEU A 1 97 ? 17.941 0.408 -3.747 1.00 89.12 97 LEU A O 1
ATOM 747 N N . SER A 1 98 ? 17.948 0.822 -5.954 1.00 88.38 98 SER A N 1
ATOM 748 C CA . SER A 1 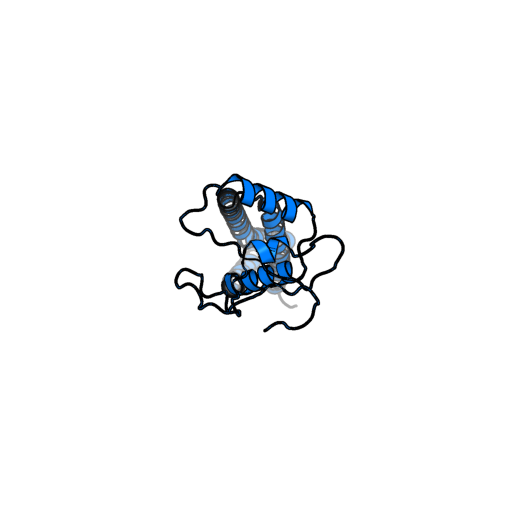98 ? 16.674 1.551 -5.969 1.00 88.38 98 SER A CA 1
ATOM 749 C C . SER A 1 98 ? 15.495 0.659 -5.582 1.00 88.38 98 SER A C 1
ATOM 751 O O . SER A 1 98 ? 14.637 1.089 -4.817 1.00 88.38 98 SER A O 1
ATOM 753 N N . MET A 1 99 ? 15.468 -0.592 -6.051 1.00 86.94 99 MET A N 1
ATOM 754 C CA . MET A 1 99 ? 14.438 -1.568 -5.682 1.00 86.94 99 MET A CA 1
ATOM 755 C C . MET A 1 99 ? 14.534 -1.949 -4.203 1.00 86.94 99 MET A C 1
ATOM 757 O O . MET A 1 99 ? 13.514 -1.976 -3.516 1.00 86.94 99 MET A O 1
ATOM 761 N N . PHE A 1 100 ? 15.747 -2.178 -3.688 1.00 90.31 100 PHE A N 1
ATOM 762 C CA . PHE A 1 100 ? 15.965 -2.408 -2.258 1.00 90.31 100 PHE A CA 1
ATOM 763 C C . PHE A 1 100 ? 15.478 -1.221 -1.420 1.00 90.31 100 PHE A C 1
ATOM 765 O O . PHE A 1 100 ? 14.685 -1.407 -0.498 1.00 90.31 100 PHE A O 1
ATOM 772 N N . ALA A 1 101 ? 15.899 -0.002 -1.767 1.00 93.19 101 ALA A N 1
ATOM 773 C CA . ALA A 1 101 ? 15.491 1.208 -1.065 1.00 93.19 101 ALA A CA 1
ATOM 774 C C . ALA A 1 101 ? 13.970 1.409 -1.126 1.00 93.19 101 ALA A C 1
ATOM 776 O O . ALA A 1 101 ? 13.351 1.688 -0.103 1.00 93.19 101 ALA A O 1
ATOM 777 N N . GLY A 1 102 ? 13.351 1.203 -2.292 1.00 91.25 102 GLY A N 1
ATOM 778 C CA . GLY A 1 102 ? 11.905 1.321 -2.477 1.00 91.25 102 GLY A CA 1
ATOM 779 C C . GLY A 1 102 ? 11.115 0.353 -1.595 1.00 91.25 102 GLY A C 1
ATOM 780 O O . GLY A 1 102 ? 10.187 0.772 -0.902 1.00 91.25 102 GLY A O 1
ATOM 781 N N . VAL A 1 103 ? 11.508 -0.925 -1.554 1.00 90.38 103 VAL A N 1
ATOM 782 C CA . VAL A 1 103 ? 10.871 -1.926 -0.680 1.00 90.38 103 VAL A CA 1
ATOM 783 C C . VAL A 1 103 ? 11.108 -1.594 0.792 1.00 90.38 103 VAL A C 1
ATOM 785 O O . VAL A 1 103 ? 10.161 -1.604 1.575 1.00 90.38 103 VAL A O 1
ATOM 788 N N . PHE A 1 104 ? 12.339 -1.251 1.172 1.00 94.69 104 PHE A N 1
ATOM 789 C CA . PHE A 1 104 ? 12.685 -0.918 2.553 1.00 94.69 104 PHE A CA 1
ATOM 790 C C . PHE A 1 104 ? 11.882 0.280 3.074 1.00 94.69 104 PHE A C 1
ATOM 792 O O . PHE A 1 104 ? 11.251 0.197 4.128 1.00 94.69 104 PHE A O 1
ATOM 799 N N . VAL A 1 105 ? 11.830 1.368 2.302 1.00 94.25 105 VAL A N 1
ATOM 800 C CA . VAL A 1 105 ? 11.037 2.559 2.632 1.00 94.25 105 VAL A CA 1
ATOM 801 C C . VAL A 1 105 ? 9.550 2.211 2.710 1.00 94.25 105 VAL A C 1
ATOM 803 O O . VAL A 1 105 ? 8.884 2.618 3.659 1.00 94.25 105 VAL A O 1
ATOM 806 N N . SER A 1 106 ? 9.033 1.402 1.780 1.00 89.31 106 SER A N 1
ATOM 807 C CA . SER A 1 106 ? 7.627 0.971 1.800 1.00 89.31 106 SER A CA 1
ATOM 808 C C . SER A 1 106 ? 7.277 0.192 3.070 1.00 89.31 106 SER A C 1
ATOM 810 O O . SER A 1 106 ? 6.242 0.449 3.682 1.00 89.31 106 SER A O 1
ATOM 812 N N . VAL A 1 107 ? 8.151 -0.718 3.512 1.00 89.75 107 VAL A N 1
ATOM 813 C CA . VAL A 1 107 ? 7.965 -1.478 4.758 1.00 89.75 107 VAL A CA 1
ATOM 814 C C . VAL A 1 107 ? 8.005 -0.558 5.979 1.00 89.75 107 VAL A C 1
ATOM 816 O O . VAL A 1 107 ? 7.151 -0.681 6.856 1.00 89.75 107 VAL A O 1
ATOM 819 N N . LEU A 1 108 ? 8.943 0.393 6.035 1.00 94.38 108 LEU A N 1
ATOM 820 C CA . LEU A 1 108 ? 9.024 1.354 7.140 1.00 94.38 108 LEU A CA 1
ATOM 821 C C . LEU A 1 108 ? 7.764 2.215 7.247 1.00 94.38 108 LEU A C 1
ATOM 823 O O . LEU A 1 108 ? 7.199 2.344 8.333 1.00 94.38 108 LEU A O 1
ATOM 827 N N . PHE A 1 109 ? 7.291 2.766 6.126 1.00 88.50 109 PHE A N 1
ATOM 828 C CA . PHE A 1 109 ? 6.049 3.536 6.106 1.00 88.50 109 PHE A CA 1
ATOM 829 C C . PHE A 1 109 ? 4.839 2.678 6.467 1.00 88.50 109 PHE A C 1
ATOM 831 O O . PHE A 1 109 ? 3.959 3.152 7.182 1.00 88.50 109 PHE A O 1
ATOM 838 N N . PHE A 1 110 ? 4.802 1.415 6.037 1.00 85.81 110 PHE A N 1
ATOM 839 C CA . PHE A 1 110 ? 3.727 0.494 6.391 1.00 85.81 110 PHE A CA 1
ATOM 840 C C . PHE A 1 110 ? 3.671 0.229 7.902 1.00 85.81 110 PHE A C 1
ATOM 842 O O . PHE A 1 110 ? 2.614 0.377 8.517 1.00 85.81 110 PHE A O 1
ATOM 849 N N . ILE A 1 111 ? 4.813 -0.086 8.523 1.00 88.44 111 ILE A N 1
ATOM 850 C CA . ILE A 1 111 ? 4.903 -0.280 9.979 1.00 88.44 111 ILE A CA 1
ATOM 851 C C . ILE A 1 111 ? 4.547 1.016 10.718 1.00 88.44 111 ILE A C 1
ATOM 853 O O . ILE A 1 111 ? 3.808 0.975 11.705 1.00 88.44 111 ILE A O 1
ATOM 857 N N . GLY A 1 112 ? 5.023 2.168 10.236 1.00 91.19 112 GLY A N 1
ATOM 858 C CA . GLY A 1 112 ? 4.715 3.477 10.812 1.00 91.19 112 GLY A CA 1
ATOM 859 C C . GLY A 1 112 ? 3.223 3.812 10.762 1.00 91.19 112 GLY A C 1
ATOM 860 O O . GLY A 1 112 ? 2.638 4.180 11.781 1.00 91.19 112 GLY A O 1
ATOM 861 N N . ALA A 1 113 ? 2.582 3.617 9.608 1.00 85.88 113 ALA A N 1
ATOM 862 C CA . ALA A 1 113 ? 1.148 3.829 9.434 1.00 85.88 113 ALA A CA 1
ATOM 863 C C . ALA A 1 113 ? 0.321 2.880 10.317 1.00 85.88 113 ALA A C 1
ATOM 865 O O . ALA A 1 113 ? -0.604 3.322 10.999 1.00 85.88 113 ALA A O 1
ATOM 866 N N . GLY A 1 114 ? 0.687 1.593 10.373 1.00 82.88 114 GLY A N 1
ATOM 867 C CA . GLY A 1 114 ? 0.039 0.622 11.258 1.00 82.88 114 GLY A CA 1
ATOM 868 C C . GLY A 1 114 ? 0.175 0.987 12.739 1.00 82.88 114 GLY A C 1
ATOM 869 O O . GLY A 1 114 ? -0.804 0.930 13.483 1.00 82.88 114 GLY A O 1
ATOM 870 N N . SER A 1 115 ? 1.360 1.441 13.157 1.00 88.62 115 SER A N 1
ATOM 871 C CA . SER A 1 115 ? 1.622 1.879 14.534 1.00 88.62 115 SER A CA 1
ATOM 872 C C . SER A 1 115 ? 0.820 3.124 14.908 1.00 88.62 115 SER A C 1
ATOM 874 O O . SER A 1 115 ? 0.290 3.197 16.014 1.00 88.62 115 SER A O 1
ATOM 876 N N . LEU A 1 116 ? 0.669 4.080 13.985 1.00 87.75 116 LEU A N 1
ATOM 877 C CA . LEU A 1 116 ? -0.142 5.279 14.204 1.00 87.75 116 LEU A CA 1
ATOM 878 C C . LEU A 1 116 ? -1.615 4.922 14.443 1.00 87.75 116 LEU A C 1
ATOM 880 O O . LEU A 1 116 ? -2.241 5.449 15.363 1.00 87.75 116 LEU A O 1
ATOM 884 N N . ILE A 1 117 ? -2.160 4.005 13.640 1.00 83.38 117 ILE A N 1
ATOM 885 C CA . ILE A 1 117 ? -3.545 3.553 13.795 1.00 83.38 117 ILE A CA 1
ATOM 886 C C . ILE A 1 117 ? -3.718 2.778 15.105 1.00 83.38 117 ILE A C 1
ATOM 888 O O . ILE A 1 117 ? -4.683 3.020 15.828 1.00 83.38 117 ILE A O 1
ATOM 892 N N . TYR A 1 118 ? -2.780 1.886 15.437 1.00 83.62 118 TYR A N 1
ATOM 893 C CA . TYR A 1 118 ? -2.786 1.169 16.711 1.00 83.62 118 TYR A CA 1
ATOM 894 C C . TYR A 1 118 ? -2.772 2.134 17.901 1.00 83.62 118 TYR A C 1
ATOM 896 O O . TYR A 1 118 ? -3.597 2.004 18.803 1.00 83.62 118 TYR A O 1
ATOM 904 N N . PHE A 1 119 ? -1.875 3.123 17.880 1.00 87.06 119 PHE A N 1
ATOM 905 C CA . PHE A 1 119 ? -1.768 4.126 18.933 1.00 87.06 119 PHE A CA 1
ATOM 906 C C . PHE A 1 119 ? -3.071 4.909 19.086 1.00 87.06 119 PHE A C 1
ATOM 908 O O . PHE A 1 119 ? -3.614 4.967 20.185 1.00 87.06 119 PHE A O 1
ATOM 915 N N . LYS A 1 120 ? -3.616 5.425 17.977 1.00 85.62 120 LYS A N 1
ATOM 916 C CA . LYS A 1 120 ? -4.893 6.147 17.970 1.00 85.62 120 LYS A CA 1
ATOM 917 C C . LYS A 1 120 ? -6.002 5.319 18.617 1.00 85.62 120 LYS A C 1
ATOM 919 O O . LYS A 1 120 ? -6.671 5.777 19.541 1.00 85.62 120 LYS A O 1
ATOM 924 N N . LEU A 1 121 ? -6.147 4.080 18.164 1.00 79.69 121 LEU A N 1
ATOM 925 C CA . LEU A 1 121 ? -7.187 3.183 18.632 1.00 79.69 121 LEU A CA 1
ATOM 926 C C . LEU A 1 121 ? -7.038 2.858 20.125 1.00 79.69 121 LEU A C 1
ATOM 928 O O . LEU A 1 121 ? -8.018 2.870 20.861 1.00 79.69 121 LEU A O 1
ATOM 932 N N . PHE A 1 122 ? -5.814 2.609 20.589 1.00 82.62 122 PHE A N 1
ATOM 933 C CA . PHE A 1 122 ? -5.544 2.337 21.999 1.00 82.62 122 PHE A CA 1
ATOM 934 C C . PHE A 1 122 ? -5.837 3.553 22.888 1.00 82.62 122 PHE A C 1
ATOM 936 O O . PHE A 1 122 ? -6.421 3.399 23.958 1.00 82.62 122 PHE A O 1
ATOM 943 N N . THR A 1 123 ? -5.489 4.762 22.438 1.00 87.69 123 THR A N 1
ATOM 944 C CA . THR A 1 123 ? -5.766 5.993 23.194 1.00 87.69 123 THR A CA 1
ATOM 945 C C . THR A 1 123 ? -7.255 6.338 23.266 1.00 87.69 123 THR A C 1
ATOM 947 O O . THR A 1 123 ? -7.702 6.890 24.269 1.00 87.69 123 THR A O 1
ATOM 950 N N . GLU A 1 124 ? -8.036 5.994 22.239 1.00 86.12 124 GLU A N 1
ATOM 951 C CA . GLU A 1 124 ? -9.486 6.239 22.191 1.00 86.12 124 GLU A CA 1
ATOM 952 C C . GLU A 1 124 ? -10.287 5.161 22.954 1.00 86.12 124 GLU A C 1
ATOM 954 O O . GLU A 1 124 ? -11.362 5.450 23.484 1.00 86.12 124 GLU A O 1
ATOM 959 N N . LEU A 1 125 ? -9.733 3.948 23.103 1.00 85.62 125 LEU A N 1
ATOM 960 C CA . LEU A 1 125 ? -10.410 2.770 23.661 1.00 85.62 125 LEU A CA 1
ATOM 961 C C . LEU A 1 125 ? -11.070 3.005 25.024 1.00 85.62 125 LEU A C 1
ATOM 963 O O . LEU A 1 125 ? -12.205 2.581 25.247 1.00 85.62 125 LEU A O 1
ATOM 967 N N . GLU A 1 126 ? -10.369 3.636 25.965 1.00 86.38 126 GLU A N 1
ATOM 968 C CA . GLU A 1 126 ? -10.905 3.806 27.317 1.00 86.38 126 GLU A CA 1
ATOM 969 C C . GLU A 1 126 ? -12.028 4.852 27.370 1.00 86.38 126 GLU A C 1
ATOM 971 O O . GLU A 1 126 ? -13.018 4.676 28.088 1.00 86.38 126 GLU A O 1
ATOM 976 N N . GLY A 1 127 ? -11.919 5.906 26.556 1.00 87.62 127 GLY A N 1
ATOM 977 C CA . GLY A 1 127 ? -12.985 6.888 26.368 1.00 87.62 127 GLY A CA 1
ATOM 978 C C . GLY A 1 127 ? -14.227 6.255 25.742 1.00 87.62 127 GLY A C 1
ATOM 979 O O . GLY A 1 127 ? -15.333 6.412 26.270 1.00 87.62 127 GLY A O 1
ATOM 980 N N . ASP A 1 128 ? -14.031 5.465 24.685 1.00 88.31 128 ASP A N 1
ATOM 981 C CA . ASP A 1 128 ? -15.090 4.718 24.008 1.00 88.31 128 ASP A CA 1
ATOM 982 C C . ASP A 1 128 ? -15.782 3.743 24.961 1.00 88.3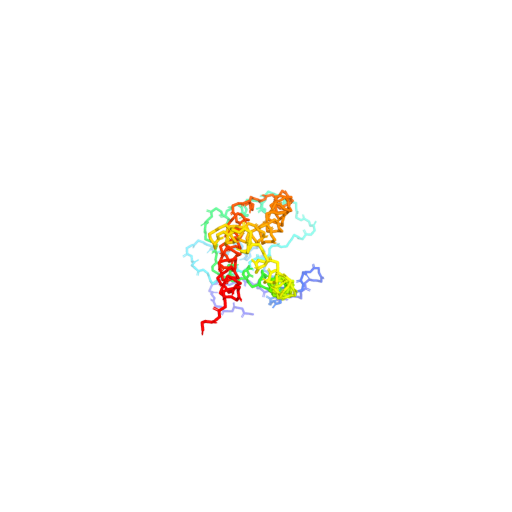1 128 ASP A C 1
ATOM 984 O O . ASP A 1 128 ? -17.013 3.685 25.011 1.00 88.31 128 ASP A O 1
ATOM 988 N N . ARG A 1 129 ? -15.019 3.023 25.790 1.00 86.50 129 ARG A N 1
ATOM 989 C CA . ARG A 1 129 ? -15.575 2.093 26.778 1.00 86.50 129 ARG A CA 1
ATOM 990 C C . ARG A 1 129 ? -16.522 2.800 27.751 1.00 86.50 129 ARG A C 1
ATOM 992 O O . ARG A 1 129 ? -17.661 2.363 27.920 1.00 86.50 129 ARG A O 1
ATOM 999 N N . ARG A 1 130 ? -16.107 3.937 28.321 1.00 88.38 130 ARG A N 1
ATOM 1000 C CA . ARG A 1 130 ? -16.944 4.747 29.232 1.00 88.38 130 ARG A CA 1
ATOM 1001 C C . ARG A 1 130 ? -18.169 5.341 28.528 1.00 88.38 130 ARG A C 1
ATOM 1003 O O . ARG A 1 130 ? -19.234 5.482 29.133 1.00 88.38 130 ARG A O 1
ATOM 1010 N N . LEU A 1 131 ? -18.042 5.722 27.256 1.00 87.81 131 LEU A N 1
ATOM 1011 C CA . LEU A 1 131 ? -19.161 6.209 26.448 1.00 87.81 131 LEU A CA 1
ATOM 1012 C C . LEU A 1 131 ? -20.194 5.100 26.214 1.00 87.81 131 LEU A C 1
ATOM 1014 O O . LEU A 1 131 ? -21.376 5.298 26.501 1.00 87.81 131 LEU A O 1
ATOM 1018 N N . PHE A 1 132 ? -19.759 3.923 25.765 1.00 87.00 132 PHE A N 1
ATOM 1019 C CA . PHE A 1 132 ? -20.652 2.797 25.497 1.00 87.00 132 PHE A CA 1
ATOM 1020 C C . PHE A 1 132 ? -21.287 2.224 26.767 1.00 87.00 132 PHE A C 1
ATOM 1022 O O . PHE A 1 132 ? -22.451 1.829 26.731 1.00 87.00 132 PHE A O 1
ATOM 1029 N N . GLU A 1 133 ? -20.596 2.243 27.909 1.00 87.12 133 GLU A N 1
ATOM 1030 C CA . GLU A 1 133 ? -21.195 1.899 29.206 1.00 87.12 133 GLU A CA 1
ATOM 1031 C C . GLU A 1 133 ? -22.365 2.822 29.572 1.00 87.12 133 GLU A C 1
ATOM 1033 O O . GLU A 1 133 ? -23.386 2.348 30.073 1.00 87.12 133 GLU A O 1
ATOM 1038 N N . ARG A 1 134 ? -22.267 4.127 29.282 1.00 88.69 134 ARG A N 1
ATOM 1039 C CA . ARG A 1 134 ? -23.377 5.074 29.484 1.00 88.69 134 ARG A CA 1
ATOM 1040 C C . ARG A 1 134 ? -24.506 4.845 28.485 1.00 88.69 134 ARG A C 1
ATOM 1042 O O . ARG A 1 134 ? -25.662 4.789 28.891 1.00 88.69 134 ARG A O 1
ATOM 1049 N N . LEU A 1 135 ? -24.183 4.657 27.207 1.00 89.19 135 LEU A N 1
ATOM 1050 C CA . LEU A 1 135 ? -25.176 4.413 26.155 1.00 89.19 135 LEU A CA 1
ATOM 1051 C C . LEU A 1 135 ? -25.972 3.120 26.387 1.00 89.19 135 LEU A C 1
ATOM 1053 O O . LEU A 1 135 ? -27.177 3.085 26.140 1.00 89.19 135 LEU A O 1
ATOM 1057 N N . ARG A 1 136 ? -25.341 2.081 26.950 1.00 88.06 136 ARG A N 1
ATOM 1058 C CA . ARG A 1 136 ? -26.028 0.844 27.355 1.00 88.06 136 ARG A CA 1
ATOM 1059 C C . ARG A 1 136 ? -27.120 1.080 28.399 1.00 88.06 136 ARG A C 1
ATOM 1061 O O . ARG A 1 136 ? -28.127 0.384 28.365 1.00 88.06 136 ARG A O 1
ATOM 1068 N N . ARG A 1 137 ? -26.976 2.076 29.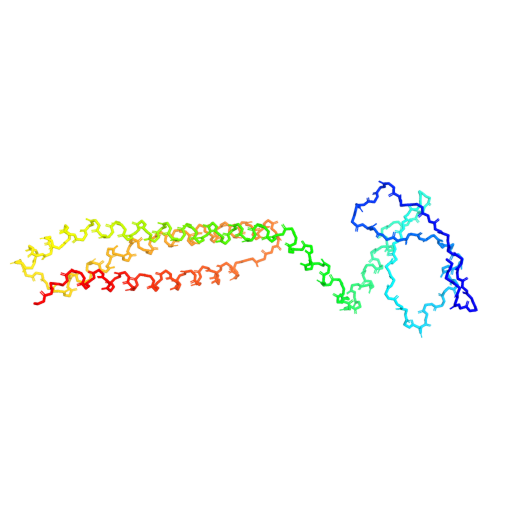284 1.00 87.56 137 ARG A N 1
ATOM 1069 C CA . ARG A 1 137 ? -28.019 2.435 30.270 1.00 87.56 137 ARG A CA 1
ATOM 1070 C C . ARG A 1 137 ? -29.257 3.069 29.630 1.00 87.56 137 ARG A C 1
ATOM 1072 O O . ARG A 1 137 ? -30.314 3.061 30.244 1.00 87.56 137 ARG A O 1
ATOM 1079 N N . ILE A 1 138 ? -29.122 3.602 28.415 1.00 91.75 138 ILE A N 1
ATOM 1080 C CA . ILE A 1 138 ? -30.199 4.243 27.641 1.00 91.75 138 ILE A CA 1
ATOM 1081 C C . ILE A 1 138 ? -30.791 3.251 26.611 1.00 91.75 138 ILE A C 1
ATOM 1083 O O . ILE A 1 138 ? -31.720 3.582 25.885 1.00 91.75 138 ILE A O 1
ATOM 1087 N N . GLY A 1 139 ? -30.295 2.006 26.576 1.00 90.19 139 GLY A N 1
ATOM 1088 C CA . GLY A 1 139 ? -30.866 0.920 25.775 1.00 90.19 139 GLY A CA 1
ATOM 1089 C C . GLY A 1 139 ? -30.116 0.570 24.489 1.00 90.19 139 GLY A C 1
ATOM 1090 O O . GLY A 1 139 ? -30.630 -0.241 23.724 1.00 90.19 139 GLY A O 1
ATOM 1091 N N . ILE A 1 140 ? -28.909 1.109 24.243 1.00 90.50 140 ILE A N 1
ATOM 1092 C CA . ILE A 1 140 ? -28.112 0.685 23.077 1.00 90.50 140 ILE A CA 1
ATOM 1093 C C . ILE A 1 140 ? -27.763 -0.803 23.168 1.00 90.50 140 ILE A C 1
ATOM 1095 O O . ILE A 1 140 ? -27.250 -1.298 24.181 1.00 90.50 140 ILE A O 1
ATOM 1099 N N . THR A 1 141 ? -28.003 -1.510 22.069 1.00 89.62 141 THR A N 1
ATOM 1100 C CA . THR A 1 141 ? -27.716 -2.936 21.952 1.00 89.62 141 THR A CA 1
ATOM 1101 C C . THR A 1 141 ? -26.244 -3.184 21.587 1.00 89.62 141 THR A C 1
ATOM 1103 O O . THR A 1 141 ? -25.611 -2.374 20.904 1.00 89.62 141 THR A O 1
ATOM 1106 N N . PRO A 1 142 ? -25.660 -4.341 21.960 1.00 84.50 142 PRO A N 1
ATOM 1107 C CA . PRO A 1 142 ? -24.297 -4.700 21.552 1.00 84.50 142 PRO A CA 1
ATOM 1108 C C . PRO A 1 142 ? -24.099 -4.759 20.027 1.00 84.50 142 PRO A C 1
ATOM 1110 O O . PRO A 1 142 ? -22.998 -4.504 19.535 1.00 84.50 142 PRO A O 1
ATOM 1113 N N . ALA A 1 143 ? -25.157 -5.086 19.277 1.00 87.38 143 ALA A N 1
ATOM 1114 C CA . ALA A 1 143 ? -25.134 -5.117 17.817 1.00 87.38 143 ALA A CA 1
ATOM 1115 C C . ALA A 1 143 ? -24.966 -3.707 17.225 1.00 87.38 143 ALA A C 1
ATOM 1117 O O . ALA A 1 143 ? -24.150 -3.513 16.322 1.00 87.38 143 ALA A O 1
ATOM 1118 N N . GLU A 1 144 ? -25.672 -2.716 17.775 1.00 88.38 144 GLU A N 1
ATOM 1119 C CA . GLU A 1 144 ? -25.522 -1.308 17.391 1.00 88.38 144 GLU A CA 1
ATOM 1120 C C . GLU A 1 144 ? -24.129 -0.781 17.745 1.00 88.38 144 GLU A C 1
ATOM 1122 O O . GLU A 1 144 ? -23.482 -0.176 16.892 1.00 88.38 144 GLU A O 1
ATOM 1127 N N . THR A 1 145 ? -23.607 -1.095 18.939 1.00 86.62 145 THR A N 1
ATOM 1128 C CA . THR A 1 145 ? -22.219 -0.767 19.312 1.00 86.62 145 THR A CA 1
ATOM 1129 C C . THR A 1 145 ? -21.221 -1.326 18.300 1.00 86.62 145 THR A C 1
ATOM 1131 O O . THR A 1 145 ? -20.377 -0.590 17.790 1.00 86.62 145 THR A O 1
ATOM 1134 N N . SER A 1 146 ? -21.325 -2.617 17.965 1.00 87.62 146 SER A N 1
ATOM 1135 C CA . SER A 1 146 ? -20.396 -3.254 17.028 1.00 87.62 146 SER A CA 1
ATOM 1136 C C . SER A 1 146 ? -20.461 -2.627 15.636 1.00 87.62 146 SER A C 1
ATOM 1138 O O . SER A 1 146 ? -19.419 -2.434 15.004 1.00 87.62 146 SER A O 1
ATOM 1140 N N . ARG A 1 147 ? -21.661 -2.269 15.163 1.00 90.75 147 ARG A N 1
ATOM 1141 C CA . ARG A 1 147 ? -21.857 -1.622 13.861 1.00 90.75 147 ARG A CA 1
ATOM 1142 C C . ARG A 1 147 ? -21.229 -0.230 13.821 1.00 90.75 147 ARG A C 1
ATOM 1144 O O . ARG A 1 147 ? -20.498 0.060 12.877 1.00 90.75 147 ARG A O 1
ATOM 1151 N N . THR A 1 148 ? -21.459 0.586 14.849 1.00 90.06 148 THR A N 1
ATOM 1152 C CA . THR A 1 148 ? -20.900 1.943 14.952 1.00 90.06 148 THR A CA 1
ATOM 1153 C C . THR A 1 148 ? -19.374 1.914 14.990 1.00 90.06 148 THR A C 1
ATOM 1155 O O . THR A 1 148 ? -18.723 2.574 14.182 1.00 90.06 148 THR A O 1
ATOM 1158 N N . VAL A 1 149 ? -18.800 1.070 15.849 1.00 87.75 149 VAL A N 1
ATOM 1159 C CA . VAL A 1 149 ? -17.344 0.896 15.964 1.00 87.75 149 VAL A CA 1
ATOM 1160 C C . VAL A 1 149 ? -16.744 0.400 14.649 1.00 87.75 149 VAL A C 1
ATOM 1162 O O . VAL A 1 149 ? -15.752 0.943 14.168 1.00 87.75 149 VAL A O 1
ATOM 1165 N N . THR A 1 150 ? -17.373 -0.594 14.015 1.00 90.06 150 THR A N 1
ATOM 1166 C CA . THR A 1 150 ? -16.896 -1.127 12.731 1.00 90.06 150 THR A CA 1
ATOM 1167 C C . THR A 1 150 ? -16.890 -0.048 11.646 1.00 90.06 150 THR A C 1
ATOM 1169 O O . THR A 1 150 ? -15.932 0.019 10.884 1.00 90.06 150 THR A O 1
ATOM 1172 N N . ALA A 1 151 ? -17.913 0.812 11.582 1.00 90.94 151 ALA A N 1
ATOM 1173 C CA . ALA A 1 151 ? -17.983 1.894 10.600 1.00 90.94 151 ALA A CA 1
ATOM 1174 C C . ALA A 1 151 ? -16.896 2.961 10.821 1.00 90.94 151 ALA A C 1
ATOM 1176 O O . ALA A 1 151 ? -16.239 3.371 9.865 1.00 90.94 151 ALA A O 1
ATOM 1177 N N . GLN A 1 152 ? -16.655 3.363 12.073 1.00 89.31 152 GLN A N 1
ATOM 1178 C CA . GLN A 1 152 ? -15.590 4.312 12.418 1.00 89.31 152 GLN A CA 1
ATOM 1179 C C . GLN A 1 152 ? -14.207 3.753 12.067 1.00 89.31 152 GLN A C 1
ATOM 1181 O O . GLN A 1 152 ? -13.406 4.426 11.419 1.00 89.31 152 GLN A O 1
ATOM 1186 N N . MET A 1 153 ? -13.941 2.497 12.431 1.00 88.31 153 MET A N 1
ATOM 1187 C CA . MET A 1 153 ? -12.688 1.827 12.083 1.00 88.31 153 MET A CA 1
ATOM 1188 C C . MET A 1 153 ? -12.541 1.679 10.566 1.00 88.31 153 MET A C 1
ATOM 1190 O O . MET A 1 153 ? -11.472 1.953 10.028 1.00 88.31 153 MET A O 1
ATOM 1194 N N . ALA A 1 154 ? -13.610 1.303 9.859 1.00 90.19 154 ALA A N 1
ATOM 1195 C CA . ALA A 1 154 ? -13.584 1.167 8.406 1.00 90.19 154 ALA A CA 1
ATOM 1196 C C . ALA A 1 154 ? -13.233 2.498 7.736 1.00 90.19 154 ALA A C 1
ATOM 1198 O O . ALA A 1 154 ? -12.409 2.511 6.828 1.00 90.19 154 ALA A O 1
ATOM 1199 N N . LEU A 1 155 ? -13.774 3.620 8.216 1.00 91.00 155 LEU A N 1
ATOM 1200 C CA . LEU A 1 155 ? -13.427 4.941 7.697 1.00 91.00 155 LEU A CA 1
ATOM 1201 C C . LEU A 1 155 ? -11.936 5.253 7.897 1.00 91.00 155 LEU A C 1
ATOM 1203 O O . LEU A 1 155 ? -11.271 5.667 6.952 1.00 91.00 155 LEU A O 1
ATOM 1207 N N . ILE A 1 156 ? -11.395 5.006 9.094 1.00 87.88 156 ILE A N 1
ATOM 1208 C CA . ILE A 1 156 ? -9.983 5.279 9.418 1.00 87.88 156 ILE A CA 1
ATOM 1209 C C . ILE A 1 156 ? -9.029 4.412 8.580 1.00 87.88 156 ILE A C 1
ATOM 1211 O O . ILE A 1 156 ? -7.961 4.882 8.201 1.00 87.88 156 ILE A O 1
ATOM 1215 N N . PHE A 1 157 ? -9.405 3.169 8.262 1.00 86.69 157 PHE A N 1
ATOM 1216 C CA . PHE A 1 157 ? -8.567 2.246 7.487 1.00 86.69 157 PHE A CA 1
ATOM 1217 C C . PHE A 1 157 ? -8.726 2.386 5.969 1.00 86.69 157 PHE A C 1
ATOM 1219 O O . PHE A 1 157 ? -7.732 2.322 5.244 1.00 86.69 157 PHE A O 1
ATOM 1226 N N . LEU A 1 158 ? -9.958 2.518 5.476 1.00 89.06 158 LEU A N 1
ATOM 1227 C CA . LEU A 1 158 ? -10.263 2.474 4.045 1.00 89.06 158 LEU A CA 1
ATOM 1228 C C . LEU A 1 158 ? -10.097 3.833 3.374 1.00 89.06 158 LEU A C 1
ATOM 1230 O O . LEU A 1 158 ? -9.698 3.868 2.214 1.00 89.06 158 LEU A O 1
ATOM 1234 N N . LEU A 1 159 ? -10.364 4.942 4.073 1.00 91.69 159 LEU A N 1
ATOM 1235 C CA . LEU A 1 159 ? -10.255 6.272 3.471 1.00 91.69 159 LEU A CA 1
ATOM 1236 C C . LEU A 1 159 ? -8.808 6.605 3.059 1.00 91.69 159 LEU A C 1
ATOM 1238 O O . LEU A 1 159 ? -8.610 6.966 1.898 1.00 91.69 159 LEU A O 1
ATOM 1242 N N . PRO A 1 160 ? -7.778 6.432 3.917 1.00 88.56 160 PRO A N 1
ATOM 1243 C CA . PRO A 1 160 ? -6.396 6.679 3.509 1.00 88.56 160 PRO A CA 1
ATOM 1244 C C . PRO A 1 160 ? -5.940 5.720 2.408 1.00 88.56 160 PRO A C 1
ATOM 1246 O O . PRO A 1 160 ? -5.238 6.133 1.489 1.00 88.56 160 PRO A O 1
ATOM 1249 N N . PHE A 1 161 ? -6.375 4.457 2.466 1.00 90.50 161 PHE A N 1
ATOM 1250 C CA . PHE A 1 161 ? -6.070 3.468 1.436 1.00 90.50 161 PHE A CA 1
ATOM 1251 C C . PHE A 1 161 ? -6.668 3.855 0.077 1.00 90.50 161 PHE A C 1
ATOM 1253 O O . PHE A 1 161 ? -5.961 3.834 -0.925 1.00 90.50 161 PHE A O 1
ATOM 1260 N N . ALA A 1 162 ? -7.943 4.248 0.034 1.00 93.12 162 ALA A N 1
ATOM 1261 C CA . ALA A 1 162 ? -8.612 4.649 -1.199 1.00 93.12 162 ALA A CA 1
ATOM 1262 C C . ALA A 1 162 ? -7.959 5.894 -1.814 1.00 93.12 162 ALA A C 1
ATOM 1264 O O . ALA A 1 162 ? -7.675 5.913 -3.011 1.00 93.12 162 ALA A O 1
ATOM 1265 N N . LEU A 1 163 ? -7.663 6.906 -0.992 1.00 94.69 163 LEU A N 1
ATOM 1266 C CA . LEU A 1 163 ? -6.977 8.121 -1.435 1.00 94.69 163 LEU A CA 1
ATOM 1267 C C . LEU A 1 163 ? -5.559 7.824 -1.935 1.00 94.69 163 LEU A C 1
ATOM 1269 O O . LEU A 1 163 ? -5.176 8.294 -3.004 1.00 94.69 163 LEU A O 1
ATOM 1273 N N . GLY A 1 164 ? -4.797 7.011 -1.199 1.00 93.06 164 GLY A N 1
ATOM 1274 C CA . GLY A 1 164 ? -3.449 6.599 -1.588 1.00 93.06 164 GLY A CA 1
ATOM 1275 C C . GLY A 1 164 ? -3.436 5.752 -2.861 1.00 93.06 164 GLY A C 1
ATOM 1276 O O . GLY A 1 164 ? -2.617 5.991 -3.742 1.00 93.06 164 GLY A O 1
ATOM 1277 N N . GLY A 1 165 ? -4.374 4.813 -2.999 1.00 93.44 165 GLY A N 1
ATOM 1278 C CA . GLY A 1 165 ? -4.535 3.984 -4.193 1.00 93.44 165 GLY A CA 1
ATOM 1279 C C . GLY A 1 165 ? -4.909 4.808 -5.425 1.00 93.44 165 GLY A C 1
ATOM 1280 O O . GLY A 1 165 ? -4.311 4.629 -6.483 1.00 93.44 165 GLY A O 1
ATOM 1281 N N . LEU A 1 166 ? -5.831 5.765 -5.281 1.00 95.38 166 LEU A N 1
ATOM 1282 C CA . LEU A 1 166 ? -6.166 6.708 -6.349 1.00 95.38 166 LEU A CA 1
ATOM 1283 C C . LEU A 1 166 ? -4.952 7.561 -6.741 1.00 95.38 166 LEU A C 1
ATOM 1285 O O . LEU A 1 166 ? -4.643 7.685 -7.925 1.00 95.38 166 LEU A O 1
ATOM 1289 N N . HIS A 1 167 ? -4.239 8.112 -5.757 1.00 94.50 167 HIS A N 1
ATOM 1290 C CA . HIS A 1 167 ? -3.032 8.902 -5.995 1.00 94.50 167 HIS A CA 1
ATOM 1291 C C . HIS A 1 167 ? -1.949 8.084 -6.718 1.00 94.50 167 HIS A C 1
ATOM 1293 O O . HIS A 1 167 ? -1.364 8.555 -7.693 1.00 94.50 167 HIS A O 1
ATOM 1299 N N . ALA A 1 168 ? -1.736 6.833 -6.298 1.00 92.75 168 ALA A N 1
ATOM 1300 C CA . ALA A 1 168 ? -0.796 5.911 -6.924 1.00 92.75 168 ALA A CA 1
ATOM 1301 C C . ALA A 1 168 ? -1.188 5.565 -8.368 1.00 92.75 168 ALA A C 1
ATOM 1303 O O . ALA A 1 168 ? -0.317 5.547 -9.232 1.00 92.75 168 ALA A O 1
ATOM 1304 N N . LEU A 1 169 ? -2.478 5.340 -8.656 1.00 94.12 169 LEU A N 1
ATOM 1305 C CA . LEU A 1 169 ? -2.956 5.096 -10.024 1.00 94.12 169 LEU A CA 1
ATOM 1306 C C . LEU A 1 169 ? -2.646 6.269 -10.949 1.00 94.12 169 LEU A C 1
ATOM 1308 O O . LEU A 1 169 ? -2.109 6.060 -12.034 1.00 94.12 169 LEU A O 1
ATOM 1312 N N . VAL A 1 170 ? -2.938 7.496 -10.510 1.00 94.06 170 VAL A N 1
ATOM 1313 C CA . VAL A 1 170 ? -2.657 8.705 -11.295 1.00 94.06 170 VAL A CA 1
ATOM 1314 C C . VAL A 1 170 ? -1.153 8.854 -11.541 1.00 94.06 170 VAL A C 1
ATOM 1316 O O . VAL A 1 170 ? -0.735 9.090 -12.675 1.00 94.06 170 VAL A O 1
ATOM 1319 N N . ALA A 1 171 ? -0.329 8.657 -10.508 1.00 93.12 171 ALA A N 1
ATOM 1320 C CA . ALA A 1 171 ? 1.125 8.745 -10.623 1.00 93.12 171 ALA A CA 1
ATOM 1321 C C . ALA A 1 171 ? 1.707 7.672 -11.562 1.00 93.12 171 ALA A C 1
ATOM 1323 O O . ALA A 1 171 ? 2.534 7.978 -12.421 1.00 93.12 171 ALA A O 1
ATOM 1324 N N . LEU A 1 172 ? 1.252 6.422 -11.442 1.00 91.69 172 LEU A N 1
ATOM 1325 C CA . LEU A 1 172 ? 1.714 5.313 -12.280 1.00 91.69 172 LEU A CA 1
ATOM 1326 C C . LEU A 1 172 ? 1.233 5.451 -13.724 1.00 91.69 172 LEU A C 1
ATOM 1328 O O . LEU A 1 172 ? 1.979 5.124 -14.642 1.00 91.69 172 LEU A O 1
ATOM 1332 N N . GLN A 1 173 ? 0.034 5.985 -13.952 1.00 90.62 173 GLN A N 1
ATOM 1333 C CA . GLN A 1 173 ? -0.438 6.296 -15.298 1.00 90.62 173 GLN A CA 1
ATOM 1334 C C . GLN A 1 173 ? 0.414 7.390 -15.956 1.00 90.62 173 GLN A C 1
ATOM 1336 O O . GLN A 1 173 ? 0.801 7.241 -17.117 1.00 90.62 173 GLN A O 1
ATOM 1341 N N . ALA A 1 174 ? 0.756 8.452 -15.220 1.00 92.06 174 ALA A N 1
ATOM 1342 C CA . ALA A 1 174 ? 1.658 9.492 -15.710 1.00 92.06 174 ALA A CA 1
ATOM 1343 C C . ALA A 1 174 ? 3.051 8.922 -16.037 1.00 92.06 174 ALA A C 1
ATOM 1345 O O . ALA A 1 174 ? 3.584 9.175 -17.118 1.00 92.06 174 ALA A O 1
ATOM 1346 N N . LEU A 1 175 ? 3.602 8.081 -15.154 1.00 88.94 175 LEU A N 1
ATOM 1347 C CA . LEU A 1 175 ? 4.877 7.400 -15.381 1.00 88.94 175 LEU A CA 1
ATOM 1348 C C . LEU A 1 175 ? 4.825 6.469 -16.602 1.00 88.94 175 LEU A C 1
ATOM 1350 O O . LEU A 1 175 ? 5.731 6.489 -17.432 1.00 88.94 175 LEU A O 1
ATOM 1354 N N . GLY A 1 176 ? 3.752 5.690 -16.751 1.00 89.88 176 GLY A N 1
ATOM 1355 C CA . GLY A 1 176 ? 3.536 4.823 -17.910 1.00 89.88 176 GLY A CA 1
ATOM 1356 C C . GLY A 1 176 ? 3.519 5.599 -19.224 1.00 89.88 176 GLY A C 1
ATOM 1357 O O . GLY A 1 176 ? 4.160 5.189 -20.190 1.00 89.88 176 GLY A O 1
ATOM 1358 N N . SER A 1 177 ? 2.864 6.765 -19.239 1.00 89.19 177 SER A N 1
ATOM 1359 C CA . SER A 1 177 ? 2.873 7.667 -20.395 1.00 89.19 177 SER A CA 1
ATOM 1360 C C . SER A 1 177 ? 4.276 8.185 -20.714 1.00 89.19 177 SER A C 1
ATOM 1362 O O . SER A 1 177 ? 4.635 8.254 -21.885 1.00 89.19 177 SER A O 1
ATOM 1364 N N . MET A 1 178 ? 5.081 8.531 -19.704 1.00 88.00 178 MET A N 1
ATOM 1365 C CA . MET A 1 178 ? 6.468 8.972 -19.905 1.00 88.00 178 MET A CA 1
ATOM 1366 C C . MET A 1 178 ? 7.364 7.855 -20.452 1.00 88.00 178 MET A C 1
ATOM 1368 O O . MET A 1 178 ? 8.260 8.117 -21.248 1.00 88.00 178 MET A O 1
ATOM 1372 N N . MET A 1 179 ? 7.114 6.609 -20.045 1.00 86.81 179 MET A N 1
ATOM 1373 C CA . MET A 1 179 ? 7.870 5.436 -20.492 1.00 86.81 179 MET A CA 1
ATOM 1374 C C . MET A 1 179 ? 7.279 4.758 -21.737 1.00 86.81 179 MET A C 1
ATOM 1376 O O . MET A 1 179 ? 7.734 3.674 -22.107 1.00 86.81 179 MET A O 1
ATOM 1380 N N . MET A 1 180 ? 6.251 5.347 -22.364 1.00 88.38 180 MET A N 1
ATOM 1381 C CA . MET A 1 180 ? 5.528 4.777 -23.512 1.00 88.38 180 MET A CA 1
ATOM 1382 C C . MET A 1 180 ? 5.102 3.312 -23.293 1.00 88.38 180 MET A C 1
ATOM 1384 O O . MET A 1 180 ? 5.091 2.503 -24.217 1.00 88.38 180 MET A O 1
ATOM 1388 N N . THR A 1 181 ? 4.773 2.960 -22.048 1.00 83.25 181 THR A N 1
ATOM 1389 C CA . THR A 1 181 ? 4.487 1.587 -21.618 1.00 83.25 181 THR A CA 1
ATOM 1390 C C . THR A 1 181 ? 3.195 1.551 -20.813 1.00 83.25 181 THR A C 1
ATOM 1392 O O . THR A 1 181 ? 2.964 2.377 -19.930 1.00 83.25 181 THR A O 1
ATOM 1395 N N . ASN A 1 182 ? 2.350 0.551 -21.069 1.00 86.81 182 ASN A N 1
ATOM 1396 C CA . ASN A 1 182 ? 1.157 0.343 -20.258 1.00 86.81 182 ASN A CA 1
ATOM 1397 C C . ASN A 1 182 ? 1.519 -0.356 -18.938 1.00 86.81 182 ASN A C 1
ATOM 1399 O O . ASN A 1 182 ? 1.770 -1.559 -18.903 1.00 86.81 182 ASN A O 1
ATOM 1403 N N . VAL A 1 183 ? 1.518 0.409 -17.845 1.00 90.81 183 VAL A N 1
ATOM 1404 C CA . VAL A 1 183 ? 1.773 -0.095 -16.484 1.00 90.81 183 VAL A CA 1
ATOM 1405 C C . VAL A 1 183 ? 0.504 -0.205 -15.634 1.00 90.81 183 VAL A C 1
ATOM 1407 O O . VAL A 1 183 ? 0.574 -0.625 -14.480 1.00 90.81 183 VAL A O 1
ATOM 1410 N N . VAL A 1 184 ? -0.670 0.135 -16.179 1.00 88.56 184 VAL A N 1
ATOM 1411 C CA . VAL A 1 184 ? -1.937 0.189 -15.424 1.00 88.56 184 VAL A CA 1
ATOM 1412 C C . VAL A 1 184 ? -2.317 -1.189 -14.893 1.00 88.56 184 VAL A C 1
ATOM 1414 O O . VAL A 1 184 ? -2.674 -1.316 -13.724 1.00 88.56 184 VAL A O 1
ATOM 1417 N N . GLN A 1 185 ? -2.173 -2.237 -15.709 1.00 89.06 185 GLN A N 1
ATOM 1418 C CA . GLN A 1 185 ? -2.478 -3.606 -15.287 1.00 89.06 185 GLN A CA 1
ATOM 1419 C C . GLN A 1 185 ? -1.625 -4.031 -14.082 1.00 89.06 185 GLN A C 1
ATOM 1421 O O . GLN A 1 185 ? -2.162 -4.510 -13.084 1.00 89.06 185 GLN A O 1
ATOM 1426 N N . TYR A 1 186 ? -0.310 -3.804 -14.137 1.00 90.00 186 TYR A N 1
ATOM 1427 C CA . TYR A 1 186 ? 0.594 -4.109 -13.024 1.00 90.00 186 TYR A CA 1
ATOM 1428 C C . TYR A 1 186 ? 0.278 -3.266 -11.785 1.00 90.00 186 TYR A C 1
ATOM 1430 O O . TYR A 1 186 ? 0.282 -3.782 -10.669 1.00 90.00 186 TYR A O 1
ATOM 1438 N N . SER A 1 187 ? -0.074 -1.995 -11.983 1.00 91.06 187 SER A N 1
ATOM 1439 C CA . SER A 1 187 ? -0.474 -1.081 -10.908 1.00 91.06 187 SER A CA 1
ATOM 1440 C C . SER A 1 187 ? -1.711 -1.591 -10.169 1.00 91.06 187 SER A C 1
ATOM 1442 O O . SER A 1 187 ? -1.724 -1.627 -8.941 1.00 91.06 187 SER A O 1
ATOM 1444 N N . LEU A 1 188 ? -2.729 -2.052 -10.903 1.00 93.19 188 LEU A N 1
ATOM 1445 C CA . LEU A 1 188 ? -3.950 -2.615 -10.324 1.00 93.19 188 LEU A CA 1
ATOM 1446 C C . LEU A 1 188 ? -3.680 -3.898 -9.535 1.00 93.19 188 LEU A C 1
ATOM 1448 O O . LEU A 1 188 ? -4.261 -4.082 -8.469 1.00 93.19 188 LEU A O 1
ATOM 1452 N N . ILE A 1 189 ? -2.778 -4.759 -10.015 1.00 93.81 189 ILE A N 1
ATOM 1453 C CA . ILE A 1 189 ? -2.375 -5.973 -9.291 1.00 93.81 189 ILE A CA 1
ATOM 1454 C C . ILE A 1 189 ? -1.710 -5.607 -7.958 1.00 93.81 189 ILE A C 1
ATOM 1456 O O . ILE A 1 189 ? -2.076 -6.157 -6.920 1.00 93.81 189 ILE A O 1
ATOM 1460 N N . VAL A 1 190 ? -0.769 -4.657 -7.966 1.00 90.69 190 VAL A N 1
ATOM 1461 C CA . VAL A 1 190 ? -0.059 -4.222 -6.750 1.00 90.69 190 VAL A CA 1
ATOM 1462 C C . VAL A 1 190 ? -1.016 -3.558 -5.759 1.00 90.69 190 VAL A C 1
ATOM 1464 O O . VAL A 1 190 ? -1.004 -3.896 -4.576 1.00 90.69 190 VAL A O 1
ATOM 1467 N N . ILE A 1 191 ? -1.891 -2.666 -6.232 1.00 92.94 191 ILE A N 1
ATOM 1468 C CA . ILE A 1 191 ? -2.912 -2.023 -5.394 1.00 92.94 191 ILE A CA 1
ATOM 1469 C C . ILE A 1 191 ? -3.883 -3.062 -4.831 1.00 92.94 191 ILE A C 1
ATOM 1471 O O . ILE A 1 191 ? -4.227 -2.989 -3.655 1.00 92.94 191 ILE A O 1
ATOM 1475 N N . GLY A 1 192 ? -4.290 -4.051 -5.630 1.00 94.50 192 GLY A N 1
ATOM 1476 C CA . GLY A 1 192 ? -5.151 -5.148 -5.189 1.00 94.50 192 GLY A CA 1
ATOM 1477 C C . GLY A 1 192 ? -4.504 -6.010 -4.104 1.00 94.50 192 GLY A C 1
ATOM 1478 O O . GLY A 1 192 ? -5.147 -6.328 -3.104 1.00 94.50 192 GLY A O 1
ATOM 1479 N N . LEU A 1 193 ? -3.214 -6.330 -4.243 1.00 93.25 193 LEU A N 1
ATOM 1480 C CA . LEU A 1 193 ? -2.461 -7.041 -3.209 1.00 93.25 193 LEU A CA 1
ATOM 1481 C C . LEU A 1 193 ? -2.402 -6.225 -1.910 1.00 93.25 193 LEU A C 1
ATOM 1483 O O . LEU A 1 193 ? -2.643 -6.758 -0.826 1.00 93.25 193 LEU A O 1
ATOM 1487 N N . PHE A 1 194 ? -2.138 -4.923 -2.019 1.00 89.88 194 PHE A N 1
ATOM 1488 C CA . PHE A 1 194 ? -2.112 -4.028 -0.865 1.00 89.88 194 PHE A CA 1
ATOM 1489 C C . PHE A 1 194 ? -3.497 -3.891 -0.217 1.00 89.88 194 PHE A C 1
ATOM 1491 O O . PHE A 1 194 ? -3.598 -3.878 1.007 1.00 89.88 194 PHE A O 1
ATOM 1498 N N . ALA A 1 195 ? -4.571 -3.880 -1.014 1.00 92.69 195 ALA A N 1
ATOM 1499 C CA . ALA A 1 195 ? -5.950 -3.898 -0.531 1.00 92.69 195 ALA A CA 1
ATOM 1500 C C . ALA A 1 195 ? -6.239 -5.150 0.304 1.00 92.69 195 ALA A C 1
ATOM 1502 O O . ALA A 1 195 ? -6.874 -5.059 1.352 1.00 92.69 195 ALA A O 1
ATOM 1503 N N . LEU A 1 196 ? -5.753 -6.315 -0.138 1.00 94.00 196 LEU A N 1
ATOM 1504 C CA . LEU A 1 196 ? -5.938 -7.582 0.567 1.00 94.00 196 LEU A CA 1
ATOM 1505 C C . LEU A 1 196 ? -5.225 -7.573 1.923 1.00 94.00 196 LEU A C 1
ATOM 1507 O O . LEU A 1 196 ? -5.823 -7.942 2.935 1.00 94.00 196 LEU A O 1
ATOM 1511 N N . VAL A 1 197 ? -3.982 -7.085 1.962 1.00 90.31 197 VAL A N 1
ATOM 1512 C CA . VAL A 1 197 ? -3.234 -6.900 3.216 1.00 90.31 197 VAL A CA 1
ATOM 1513 C C . VAL A 1 197 ? -3.948 -5.901 4.133 1.00 90.31 197 VAL A C 1
ATOM 1515 O O . VAL A 1 197 ? -4.155 -6.190 5.311 1.00 90.31 197 VAL A O 1
ATOM 1518 N N . GLN A 1 198 ? -4.386 -4.761 3.596 1.00 89.50 198 GLN A N 1
ATOM 1519 C CA . GLN A 1 198 ? -5.108 -3.731 4.346 1.00 89.50 198 GLN A CA 1
ATOM 1520 C C . GLN A 1 198 ? -6.422 -4.266 4.928 1.00 89.50 198 GLN A C 1
ATOM 1522 O O . GLN A 1 198 ? -6.756 -3.990 6.081 1.00 89.50 198 GLN A O 1
ATOM 1527 N N . PHE A 1 199 ? -7.159 -5.067 4.157 1.00 91.56 199 PHE A N 1
ATOM 1528 C CA . PHE A 1 199 ? -8.399 -5.691 4.601 1.00 91.56 199 PHE A CA 1
ATOM 1529 C C . PHE A 1 199 ? -8.155 -6.718 5.714 1.00 91.56 199 PHE A C 1
ATOM 1531 O O . PHE A 1 199 ? -8.877 -6.722 6.711 1.00 91.56 199 PHE A O 1
ATOM 1538 N N . ALA A 1 200 ? -7.106 -7.539 5.601 1.00 91.75 200 ALA A N 1
ATOM 1539 C CA . ALA A 1 200 ? -6.707 -8.461 6.664 1.00 91.75 200 ALA A CA 1
ATOM 1540 C C . ALA A 1 200 ? -6.352 -7.715 7.964 1.00 91.75 200 ALA A C 1
ATOM 1542 O O . ALA A 1 200 ? -6.812 -8.098 9.042 1.00 91.75 200 ALA A O 1
ATOM 1543 N N . PHE A 1 201 ? -5.606 -6.610 7.861 1.00 88.00 201 PHE A N 1
ATOM 1544 C CA . PHE A 1 201 ? -5.304 -5.739 8.998 1.00 88.00 201 PHE A CA 1
ATOM 1545 C C . PHE A 1 201 ? -6.569 -5.154 9.625 1.00 88.00 201 PHE A C 1
ATOM 1547 O O . PHE A 1 201 ? -6.739 -5.231 10.838 1.00 88.00 201 PHE A O 1
ATOM 1554 N N . PHE A 1 202 ? -7.494 -4.641 8.812 1.00 90.31 202 PHE A N 1
ATOM 1555 C CA . PHE A 1 202 ? -8.775 -4.132 9.296 1.00 90.31 202 PHE A CA 1
ATOM 1556 C C . PHE A 1 202 ? -9.558 -5.192 10.088 1.00 90.31 202 PHE A C 1
ATOM 1558 O O . PHE A 1 202 ? -10.050 -4.901 11.180 1.00 90.31 202 PHE A O 1
ATOM 1565 N N . LEU A 1 203 ? -9.644 -6.429 9.584 1.00 91.12 203 LEU A N 1
ATOM 1566 C CA . LEU A 1 203 ? -10.317 -7.526 10.287 1.00 91.12 203 LEU A CA 1
ATOM 1567 C C . LEU A 1 203 ? -9.646 -7.847 11.627 1.00 91.12 203 LEU A C 1
ATOM 1569 O O . LEU A 1 203 ? -10.342 -7.989 12.636 1.00 91.12 203 LEU A O 1
ATOM 1573 N N . LEU A 1 204 ? -8.312 -7.922 11.646 1.00 89.94 204 LEU A N 1
ATOM 1574 C CA . LEU A 1 204 ? -7.535 -8.167 12.860 1.00 89.94 204 LEU A CA 1
ATOM 1575 C C . LEU A 1 204 ? -7.774 -7.066 13.896 1.00 89.94 204 LEU A C 1
ATOM 1577 O O . LEU A 1 204 ? -8.092 -7.351 15.050 1.00 89.94 204 LEU A O 1
ATOM 1581 N N . THR A 1 205 ? -7.658 -5.804 13.490 1.00 87.19 205 THR A N 1
ATOM 1582 C CA . THR A 1 205 ? -7.843 -4.665 14.387 1.00 87.19 205 THR A CA 1
ATOM 1583 C C . THR A 1 205 ? -9.277 -4.605 14.907 1.00 87.19 205 THR A C 1
ATOM 1585 O O . THR A 1 205 ? -9.475 -4.454 16.112 1.00 87.19 205 THR A O 1
ATOM 1588 N N . ARG A 1 206 ? -10.281 -4.801 14.040 1.00 89.31 206 ARG A N 1
ATOM 1589 C CA . ARG A 1 206 ? -11.696 -4.879 14.433 1.00 89.31 206 ARG A CA 1
ATOM 1590 C C . ARG A 1 206 ? -11.922 -5.957 15.488 1.00 89.31 206 ARG A C 1
ATOM 1592 O O . ARG A 1 206 ? -12.593 -5.705 16.486 1.00 89.31 206 ARG A O 1
ATOM 1599 N N . TRP A 1 207 ? -11.390 -7.156 15.261 1.00 88.19 207 TRP A N 1
ATOM 1600 C CA . TRP A 1 207 ? -11.534 -8.268 16.196 1.00 88.19 207 TRP A CA 1
ATOM 1601 C C . TRP A 1 207 ? -10.913 -7.942 17.558 1.00 88.19 207 TRP A C 1
ATOM 1603 O O . TRP A 1 207 ? -11.579 -8.085 18.585 1.00 88.19 207 TRP A O 1
ATOM 1613 N N . THR A 1 208 ? -9.682 -7.428 17.564 1.00 86.06 208 THR A N 1
ATOM 1614 C CA . THR A 1 208 ? -8.971 -7.042 18.789 1.00 86.06 208 THR A CA 1
ATOM 1615 C C . THR A 1 208 ? -9.720 -5.952 19.558 1.00 86.06 208 THR A C 1
ATOM 1617 O O . THR A 1 208 ? -9.891 -6.061 20.772 1.00 86.06 208 THR A O 1
ATOM 1620 N N . TYR A 1 209 ? -10.228 -4.932 18.864 1.00 85.94 209 TYR A N 1
ATOM 1621 C CA . TYR A 1 209 ? -10.917 -3.805 19.493 1.00 85.94 209 TYR A CA 1
ATOM 1622 C C . TYR A 1 209 ? -12.276 -4.188 20.081 1.00 85.94 209 TYR A C 1
ATOM 1624 O O . TYR A 1 209 ? -12.572 -3.866 21.230 1.00 85.94 209 TYR A O 1
ATOM 1632 N N . LEU A 1 210 ? -13.090 -4.943 19.333 1.00 86.25 210 LEU A N 1
ATOM 1633 C CA . LEU A 1 210 ? -14.378 -5.426 19.835 1.00 86.25 210 LEU A CA 1
ATOM 1634 C C . LEU A 1 210 ? -14.198 -6.335 21.053 1.00 86.25 210 LEU A C 1
ATOM 1636 O O . LEU A 1 210 ? -14.966 -6.229 22.008 1.00 86.25 210 LEU A O 1
ATOM 1640 N N . ARG A 1 211 ? -13.160 -7.181 21.048 1.00 84.31 211 ARG A N 1
ATOM 1641 C CA . ARG A 1 211 ? -12.816 -8.025 22.196 1.00 84.31 211 ARG A CA 1
ATOM 1642 C C . ARG A 1 211 ? -12.425 -7.193 23.418 1.00 84.31 211 ARG A C 1
ATOM 1644 O O . ARG A 1 211 ? -12.830 -7.539 24.524 1.00 84.31 211 ARG A O 1
ATOM 1651 N N . ALA A 1 212 ? -11.685 -6.103 23.224 1.00 82.44 212 ALA A N 1
ATOM 1652 C CA . ALA A 1 212 ? -11.284 -5.199 24.299 1.00 82.44 212 ALA A CA 1
ATOM 1653 C C . ALA A 1 212 ? -12.455 -4.379 24.879 1.00 82.44 212 ALA A C 1
ATOM 1655 O O . ALA A 1 212 ? -12.432 -4.031 26.060 1.00 82.44 212 ALA A O 1
ATOM 1656 N N . LEU A 1 213 ? -13.492 -4.096 24.083 1.00 78.00 213 LEU A N 1
ATOM 1657 C CA . LEU A 1 213 ? -14.706 -3.396 24.525 1.00 78.00 213 LEU A CA 1
ATOM 1658 C C . LEU A 1 213 ? -15.654 -4.280 25.352 1.00 78.00 213 LEU A C 1
ATOM 1660 O O . LEU A 1 213 ? -16.368 -3.776 26.219 1.00 78.00 213 LEU A O 1
ATOM 1664 N N . THR A 1 214 ? -15.676 -5.594 25.120 1.00 68.62 214 THR A N 1
ATOM 1665 C CA . THR A 1 214 ? -16.428 -6.532 25.967 1.00 68.62 214 THR A CA 1
ATOM 1666 C C . THR A 1 214 ? -15.718 -6.748 27.310 1.00 68.62 214 THR A C 1
ATOM 1668 O O . THR A 1 214 ? -14.555 -7.149 27.313 1.00 68.62 214 THR A O 1
ATOM 1671 N N . PRO A 1 215 ? -16.375 -6.527 28.466 1.00 54.78 215 PRO A N 1
ATOM 1672 C CA . PRO A 1 215 ? -15.777 -6.841 29.761 1.00 54.78 215 PRO A CA 1
ATOM 1673 C C . PRO A 1 215 ? -15.501 -8.345 29.868 1.00 54.78 215 PRO A C 1
ATOM 1675 O O . PRO A 1 215 ? -16.347 -9.149 29.468 1.00 54.78 215 PRO A O 1
ATOM 1678 N N . ALA A 1 216 ? -14.343 -8.723 30.421 1.00 52.09 216 ALA A N 1
ATOM 1679 C CA . ALA A 1 216 ? -14.159 -10.074 30.937 1.00 52.09 216 ALA A CA 1
ATOM 1680 C C . ALA A 1 216 ? -15.231 -10.310 32.014 1.00 52.09 216 ALA A C 1
ATOM 1682 O O . ALA A 1 216 ? -15.451 -9.432 32.851 1.00 52.09 216 ALA A O 1
ATOM 1683 N N . ARG A 1 217 ? -15.950 -11.430 31.900 1.00 39.78 217 ARG A N 1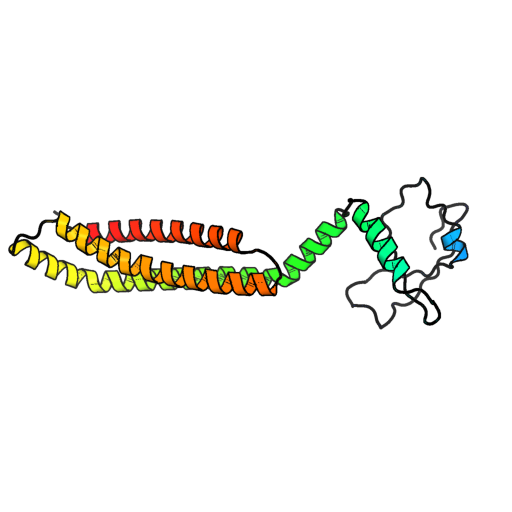
ATOM 1684 C CA . ARG A 1 217 ? -16.903 -11.879 32.920 1.00 39.78 217 ARG A CA 1
ATOM 1685 C C . ARG A 1 217 ? -16.185 -12.182 34.223 1.00 39.78 217 ARG A C 1
ATOM 1687 O O . ARG A 1 217 ? -15.063 -12.726 34.133 1.00 39.78 217 ARG A O 1
#

Secondary structure (DSSP, 8-state):
----STTPPPEEE-PPPTTS-TT--S--EEE-HHHHHTS--SS-------------TT---HHHHHHHHHHHHHHT----HHHHHHHHHHHHHHHHHHHHHHHHHHHHHHHHHHHHHHHHHHHHHHHHHHHHHHHHHTT--HHHHHHHHHHHHHHHHHHHHHHHHHHHHHHHHHHHHHTTS--HHHHHHHHHHHHHHHHHHHHHHHHHHHHHHSPP-